Protein AF-A0A2V6BG35-F1 (afdb_monomer_lite)

Sequence (198 aa):
MSTRLNLETALLRSVSRSFYLSIRFLPAQLREPIALAYLLARTTDTVADTAKISRSVQIETLKMLADGIQGKGSRDVVVDLIASFVPLQENESEQQLLESLPDCLAWLERMEQADRTDIRVVLEKITHGQMLDLQRFDNSQEIRALSTADDLDEYTYLVAGCVGEFWTRLCFRHVRNFAGLSCRVSPGEGRPDSRRAW

Foldseek 3Di:
DVLLVCQLAVLLCLLDVVVSVVLVPDDPLLSLLVSLLVLLLVLLVLLLPLPPDALVLSLVLSVQSLCLLLVNHDVVVNLVSLLVCLVSDPRPSSSVSSNCSSVSSVSLVPDDPVSSVLSSVLSVLLSVLSSVCSVQPVDPVDDDDDDDPVSVVSNCCSNPVSVVVSSVSSCLVPPPCSDPDDDDPDDDDDDDPPDDDD

Radius of gyration: 18.4 Å; chains: 1; bounding box: 56×42×39 Å

pLDDT: mean 88.18, std 15.45, range [33.25, 98.69]

Secondary structure (DSSP, 8-state):
-HHHHHIIIIIHHHH-HHHHHHHHTS-HHHHHHHHHHHHHHHHHHHHHT-TTS-HHHHHHHHHHHHHHHTT-S-HHHHHHHHHTTGGG-SSHHHHHHHHTHHHHHHHHHHS-HHHHHHHHHHHHHHHHHHHHHHHH---TTS-PPPSSHHHHHHHHIIIIIHHHHHHHHHHHHHSTT--SS------S----------

Structure (mmCIF, N/CA/C/O backbone):
data_AF-A0A2V6BG35-F1
#
_entry.id   AF-A0A2V6BG35-F1
#
loop_
_atom_site.group_PDB
_atom_site.id
_atom_site.type_symbol
_atom_site.label_atom_id
_atom_site.label_alt_id
_atom_site.label_comp_id
_atom_site.label_asym_id
_atom_site.label_entity_id
_atom_site.label_seq_id
_atom_site.pdbx_PDB_ins_code
_atom_site.Cartn_x
_atom_site.Cartn_y
_atom_site.Cartn_z
_atom_site.occupancy
_atom_site.B_iso_or_equiv
_atom_site.auth_seq_id
_atom_site.auth_comp_id
_atom_site.auth_asym_id
_atom_site.auth_atom_id
_atom_site.pdbx_PDB_model_num
ATOM 1 N N . MET A 1 1 ? -3.521 -15.294 -17.355 1.00 46.12 1 MET A N 1
ATOM 2 C CA . MET A 1 1 ? -3.406 -13.962 -17.997 1.00 46.12 1 MET A CA 1
ATOM 3 C C . MET A 1 1 ? -4.640 -13.084 -17.791 1.00 46.12 1 MET A C 1
ATOM 5 O O . MET A 1 1 ? -4.450 -11.906 -17.533 1.00 46.12 1 MET A O 1
ATOM 9 N N . SER A 1 2 ? -5.868 -13.620 -17.842 1.00 60.53 2 SER A N 1
ATOM 10 C CA . SER A 1 2 ? -7.105 -12.824 -17.688 1.00 60.53 2 SER A CA 1
ATOM 11 C C . SER A 1 2 ? -7.249 -12.127 -16.320 1.00 60.53 2 SER A C 1
ATOM 13 O O . SER A 1 2 ? -7.516 -10.931 -16.283 1.00 60.53 2 SER A O 1
ATOM 15 N N . THR A 1 3 ? -6.956 -12.815 -15.210 1.00 70.94 3 THR A N 1
ATOM 16 C CA . THR A 1 3 ? -7.063 -12.252 -13.847 1.00 70.94 3 THR A CA 1
ATOM 17 C C . THR A 1 3 ? -6.131 -11.059 -13.616 1.00 70.94 3 THR A C 1
ATOM 19 O O . THR A 1 3 ? -6.551 -10.025 -13.120 1.00 70.94 3 THR A O 1
ATOM 22 N N . ARG A 1 4 ? -4.877 -11.152 -14.072 1.00 71.56 4 ARG A N 1
ATOM 23 C CA . ARG A 1 4 ? -3.865 -10.095 -13.913 1.00 71.56 4 ARG A CA 1
ATOM 24 C C . ARG A 1 4 ? -4.238 -8.798 -14.639 1.00 71.56 4 ARG A C 1
ATOM 26 O O . ARG A 1 4 ? -4.144 -7.724 -14.062 1.00 71.56 4 ARG A O 1
ATOM 33 N N . LEU A 1 5 ? -4.677 -8.905 -15.894 1.00 70.75 5 LEU A N 1
ATOM 34 C CA . LEU A 1 5 ? -5.114 -7.740 -16.669 1.00 70.75 5 LEU A CA 1
ATOM 35 C C . LEU A 1 5 ? -6.334 -7.073 -16.026 1.00 70.75 5 LEU A C 1
ATOM 37 O O . LEU A 1 5 ? -6.447 -5.851 -16.063 1.00 70.75 5 LEU A O 1
ATOM 41 N N . ASN A 1 6 ? -7.219 -7.864 -15.412 1.00 78.31 6 ASN A N 1
ATOM 42 C CA . ASN A 1 6 ? -8.358 -7.349 -14.662 1.00 78.31 6 ASN A CA 1
ATOM 43 C C . ASN A 1 6 ? -7.899 -6.527 -13.438 1.00 78.31 6 ASN A C 1
ATOM 45 O O . ASN A 1 6 ? -8.337 -5.387 -13.277 1.00 78.31 6 ASN A O 1
ATOM 49 N N . LEU A 1 7 ? -6.933 -7.039 -12.661 1.00 76.75 7 LEU A N 1
ATOM 50 C CA . LEU A 1 7 ? -6.333 -6.315 -11.529 1.00 76.75 7 LEU A CA 1
ATOM 51 C C . LEU A 1 7 ? -5.679 -4.993 -11.955 1.00 76.75 7 LEU A C 1
ATOM 53 O O . LEU A 1 7 ? -5.982 -3.934 -11.408 1.00 76.75 7 LEU A O 1
ATOM 57 N N . GLU A 1 8 ? -4.815 -5.044 -12.970 1.00 75.25 8 GLU A N 1
ATOM 58 C CA . GLU A 1 8 ? -4.060 -3.886 -13.467 1.00 75.25 8 GLU A CA 1
ATOM 59 C C . GLU A 1 8 ? -4.944 -2.786 -14.065 1.00 75.25 8 GLU A C 1
ATOM 61 O O . GLU A 1 8 ? -4.508 -1.639 -14.177 1.00 75.25 8 GLU A O 1
ATOM 66 N N . THR A 1 9 ? -6.165 -3.113 -14.498 1.00 80.44 9 THR A N 1
ATOM 67 C CA . THR A 1 9 ? -6.999 -2.168 -15.247 1.00 80.44 9 THR A CA 1
ATOM 68 C C . THR A 1 9 ? -8.338 -1.877 -14.600 1.00 80.44 9 THR A C 1
ATOM 70 O O . THR A 1 9 ? -8.595 -0.719 -14.281 1.00 80.44 9 THR A O 1
ATOM 73 N N . ALA A 1 10 ? -9.206 -2.870 -14.420 1.00 82.69 10 ALA A N 1
ATOM 74 C CA . ALA A 1 10 ? -10.553 -2.622 -13.925 1.00 82.69 10 ALA A CA 1
ATOM 75 C C . ALA A 1 10 ? -10.544 -2.359 -12.419 1.00 82.69 10 ALA A C 1
ATOM 77 O O . ALA A 1 10 ? -11.093 -1.343 -11.993 1.00 82.69 10 ALA A O 1
ATOM 78 N N . LEU A 1 11 ? -9.854 -3.207 -11.645 1.00 87.50 11 LEU A N 1
ATOM 79 C CA . LEU A 1 11 ? -9.759 -3.038 -10.196 1.00 87.50 11 LEU A CA 1
ATOM 80 C C . LEU A 1 11 ? -8.994 -1.762 -9.845 1.00 87.50 11 LEU A C 1
ATOM 82 O O . LEU A 1 11 ? -9.501 -0.911 -9.126 1.00 87.50 11 LEU A O 1
ATOM 86 N N . LEU A 1 12 ? -7.806 -1.560 -10.422 1.00 86.06 12 LEU A N 1
ATOM 87 C CA . LEU A 1 12 ? -7.029 -0.342 -10.185 1.00 86.06 12 LEU A CA 1
ATOM 88 C C . LEU A 1 12 ? -7.831 0.937 -10.494 1.00 86.06 12 LEU A C 1
ATOM 90 O O . LEU A 1 12 ? -7.762 1.918 -9.752 1.00 86.06 12 LEU A O 1
ATOM 94 N N . ARG A 1 13 ? -8.619 0.933 -11.577 1.00 89.56 13 ARG A N 1
ATOM 95 C CA . ARG A 1 13 ? -9.483 2.063 -11.939 1.00 89.56 13 ARG A CA 1
ATOM 96 C C . ARG A 1 13 ? -10.622 2.275 -10.943 1.00 89.56 13 ARG A C 1
ATOM 98 O O . ARG A 1 13 ? -10.989 3.433 -10.730 1.00 89.56 13 ARG A O 1
ATOM 105 N N . SER A 1 14 ? -11.198 1.207 -10.390 1.00 88.62 14 SER A N 1
ATOM 106 C CA . SER A 1 14 ? -12.322 1.303 -9.454 1.00 88.62 14 SER A CA 1
ATOM 107 C C . SER A 1 14 ? -11.881 1.878 -8.108 1.00 88.62 14 SER A C 1
ATOM 109 O O . SER A 1 14 ? -12.547 2.772 -7.589 1.00 88.62 14 SER A O 1
ATOM 111 N N . VAL A 1 15 ? -10.704 1.483 -7.614 1.00 88.69 15 VAL A N 1
ATOM 112 C CA . VAL A 1 15 ? -10.164 1.984 -6.339 1.00 88.69 15 VAL A CA 1
ATOM 113 C C . VAL A 1 15 ? -9.402 3.308 -6.464 1.00 88.69 15 VAL A C 1
ATOM 115 O O . VAL A 1 15 ? -9.170 3.971 -5.457 1.00 88.69 15 VAL A O 1
ATOM 118 N N . SER A 1 16 ? -9.014 3.733 -7.678 1.00 89.25 16 SER A N 1
ATOM 119 C CA . SER A 1 16 ? -8.279 4.993 -7.866 1.00 89.25 16 SER A CA 1
ATOM 120 C C . SER A 1 16 ? -8.364 5.597 -9.266 1.00 89.25 16 SER A C 1
ATOM 122 O O . SER A 1 16 ? -7.491 5.420 -10.119 1.00 89.25 16 SER A O 1
ATOM 124 N N . ARG A 1 17 ? -9.403 6.405 -9.507 1.00 84.62 17 ARG A N 1
ATOM 125 C CA . ARG A 1 17 ? -9.648 7.023 -10.825 1.00 84.62 17 ARG A CA 1
ATOM 126 C C . ARG A 1 17 ? -8.488 7.895 -11.315 1.00 84.62 17 ARG A C 1
ATOM 128 O O . ARG A 1 17 ? -8.083 7.766 -12.468 1.00 84.62 17 ARG A O 1
ATOM 135 N N . SER A 1 18 ? -7.961 8.772 -10.459 1.00 87.31 18 SER A N 1
ATOM 136 C CA . SER A 1 18 ? -6.896 9.711 -10.837 1.00 87.31 18 SER A CA 1
ATOM 137 C C . SER A 1 18 ? -5.556 9.003 -11.028 1.00 87.31 18 SER A C 1
ATOM 139 O O . SER A 1 18 ? -4.872 9.235 -12.021 1.00 87.31 18 SER A O 1
ATOM 141 N N . PHE A 1 19 ? -5.196 8.096 -10.116 1.00 88.81 19 PHE A N 1
ATOM 142 C CA . PHE A 1 19 ? -3.911 7.404 -10.176 1.00 88.81 19 PHE A CA 1
ATOM 143 C C . PHE A 1 19 ? -3.844 6.388 -11.320 1.00 88.81 19 PHE A C 1
ATOM 145 O O . PHE A 1 19 ? -2.818 6.278 -11.993 1.00 88.81 19 PHE A O 1
ATOM 152 N N . TYR A 1 20 ? -4.960 5.715 -11.616 1.00 88.25 20 TYR A N 1
ATOM 153 C CA . TYR A 1 20 ? -5.078 4.844 -12.783 1.00 88.25 20 TYR A CA 1
ATOM 154 C C . TYR A 1 20 ? -4.716 5.574 -14.083 1.00 88.25 20 TYR A C 1
ATOM 156 O O . TYR A 1 20 ? -3.964 5.038 -14.899 1.00 88.25 20 TYR A O 1
ATOM 164 N N . LEU A 1 21 ? -5.201 6.807 -14.275 1.00 88.88 21 LEU A N 1
ATOM 165 C CA . LEU A 1 21 ? -4.857 7.600 -15.458 1.00 88.88 21 LEU A CA 1
ATOM 166 C C . LEU A 1 21 ? -3.349 7.857 -15.534 1.00 88.88 21 LEU A C 1
ATOM 168 O O . LEU A 1 21 ? -2.766 7.653 -16.596 1.00 88.88 21 LEU A O 1
ATOM 172 N N . SER A 1 22 ? -2.707 8.210 -14.418 1.00 89.94 22 SER A N 1
ATOM 173 C CA . SER A 1 22 ? -1.253 8.403 -14.360 1.00 89.94 22 SER A CA 1
ATOM 174 C C . SER A 1 22 ? -0.486 7.137 -14.753 1.00 89.94 22 SER A C 1
ATOM 176 O O . SER A 1 22 ? 0.406 7.205 -15.598 1.00 89.94 22 SER A O 1
ATOM 178 N N . ILE A 1 23 ? -0.872 5.968 -14.225 1.00 88.44 23 ILE A N 1
ATOM 179 C CA . ILE A 1 23 ? -0.227 4.684 -14.555 1.00 88.44 23 ILE A CA 1
ATOM 180 C C . ILE A 1 23 ? -0.330 4.370 -16.053 1.00 88.44 23 ILE A C 1
ATOM 182 O O . ILE A 1 23 ? 0.623 3.870 -16.653 1.00 88.44 23 ILE A O 1
ATOM 186 N N . ARG A 1 24 ? -1.455 4.698 -16.699 1.00 88.69 24 ARG A N 1
ATOM 187 C CA . ARG A 1 24 ? -1.661 4.438 -18.135 1.00 88.69 24 ARG A CA 1
ATOM 188 C C . ARG A 1 24 ? -0.679 5.188 -19.040 1.00 88.69 24 ARG A C 1
ATOM 190 O O . ARG A 1 24 ? -0.406 4.695 -20.135 1.00 88.69 24 ARG A O 1
ATOM 197 N N . PHE A 1 25 ? -0.135 6.319 -18.592 1.00 89.12 25 PHE A N 1
ATOM 198 C CA . PHE A 1 25 ? 0.871 7.090 -19.331 1.00 89.12 25 PHE A CA 1
ATOM 199 C C . PHE A 1 25 ? 2.312 6.635 -19.075 1.00 89.12 25 PHE A C 1
ATOM 201 O O . PHE A 1 25 ? 3.219 7.069 -19.784 1.00 89.12 25 PHE A O 1
ATOM 208 N N . LEU A 1 26 ? 2.545 5.741 -18.110 1.00 90.31 26 LEU A N 1
ATOM 209 C CA . LEU A 1 26 ? 3.890 5.254 -17.819 1.00 90.31 26 LEU A CA 1
ATOM 210 C C . LEU A 1 26 ? 4.425 4.335 -18.932 1.00 90.31 26 LEU A C 1
ATOM 212 O O . LEU A 1 26 ? 3.640 3.643 -19.603 1.00 90.31 26 LEU A O 1
ATOM 216 N N . PRO A 1 27 ? 5.761 4.264 -19.103 1.00 91.94 27 PRO A N 1
ATOM 217 C CA . PRO A 1 27 ? 6.423 3.183 -19.826 1.00 91.94 27 PRO A CA 1
ATOM 218 C C . PRO A 1 27 ? 5.908 1.815 -19.376 1.00 91.94 27 PRO A C 1
ATOM 220 O O . PRO A 1 27 ? 5.660 1.601 -18.190 1.00 91.94 27 PRO A O 1
ATOM 223 N N . ALA A 1 28 ? 5.755 0.881 -20.317 1.00 90.44 28 ALA A N 1
ATOM 224 C CA . ALA A 1 28 ? 5.136 -0.419 -20.050 1.00 90.44 28 ALA A CA 1
ATOM 225 C C . ALA A 1 28 ? 5.815 -1.179 -18.897 1.00 90.44 28 ALA A C 1
ATOM 227 O O . ALA A 1 28 ? 5.121 -1.775 -18.081 1.00 90.44 28 ALA A O 1
ATOM 228 N N . GLN A 1 29 ? 7.143 -1.077 -18.791 1.00 91.31 29 GLN A N 1
ATOM 229 C CA . GLN A 1 29 ? 7.944 -1.748 -17.761 1.00 91.31 29 GLN A CA 1
ATOM 230 C C . GLN A 1 29 ? 7.645 -1.248 -16.338 1.00 91.31 29 GLN A C 1
ATOM 232 O O . GLN A 1 29 ? 7.849 -1.976 -15.378 1.00 91.31 29 GLN A O 1
ATOM 237 N N . LEU A 1 30 ? 7.136 -0.020 -16.187 1.00 94.38 30 LEU A N 1
ATOM 238 C CA . LEU A 1 30 ? 6.830 0.565 -14.879 1.00 94.38 30 LEU A CA 1
ATOM 239 C C . LEU A 1 30 ? 5.403 0.279 -14.406 1.00 94.38 30 LEU A C 1
ATOM 241 O O . LEU A 1 30 ? 5.118 0.392 -13.216 1.00 94.38 30 LEU A O 1
ATOM 245 N N . ARG A 1 31 ? 4.489 -0.061 -15.321 1.00 93.81 31 ARG A N 1
ATOM 246 C CA . ARG A 1 31 ? 3.059 -0.167 -14.997 1.00 93.81 31 ARG A CA 1
ATOM 247 C C . ARG A 1 31 ? 2.790 -1.278 -14.000 1.00 93.81 31 ARG A C 1
ATOM 249 O O . ARG A 1 31 ? 2.083 -1.052 -13.029 1.00 93.81 31 ARG A O 1
ATOM 256 N N . GLU A 1 32 ? 3.368 -2.448 -14.244 1.00 93.56 32 GLU A N 1
ATOM 257 C CA . GLU A 1 32 ? 3.146 -3.642 -13.433 1.00 93.56 32 GLU A CA 1
ATOM 258 C C . GLU A 1 32 ? 3.610 -3.464 -11.972 1.00 93.56 32 GLU A C 1
ATOM 260 O O . GLU A 1 32 ? 2.770 -3.603 -11.080 1.00 93.56 32 GLU A O 1
ATOM 265 N N . PRO A 1 33 ? 4.881 -3.103 -11.680 1.00 96.00 33 PRO A N 1
ATOM 266 C CA . PRO A 1 33 ? 5.336 -2.945 -10.297 1.00 96.00 33 PRO A CA 1
ATOM 267 C C . PRO A 1 33 ? 4.600 -1.834 -9.544 1.00 96.00 33 PRO A C 1
ATOM 269 O O . PRO A 1 33 ? 4.281 -1.997 -8.367 1.00 96.00 33 PRO A O 1
ATOM 272 N N . ILE A 1 34 ? 4.293 -0.717 -10.211 1.00 96.56 34 ILE A N 1
ATOM 273 C CA . ILE A 1 34 ? 3.604 0.415 -9.579 1.00 96.56 34 ILE A CA 1
ATOM 274 C C . ILE A 1 34 ? 2.135 0.082 -9.311 1.00 96.56 34 ILE A C 1
ATOM 276 O O . ILE A 1 34 ? 1.630 0.399 -8.235 1.00 96.56 34 ILE A O 1
ATOM 280 N N . ALA A 1 35 ? 1.452 -0.579 -10.250 1.00 95.94 35 ALA A N 1
ATOM 281 C CA . ALA A 1 35 ? 0.072 -1.011 -10.057 1.00 95.94 35 ALA A CA 1
ATOM 282 C C . ALA A 1 35 ? -0.043 -2.002 -8.893 1.00 95.94 35 ALA A C 1
ATOM 284 O O . ALA A 1 35 ? -0.914 -1.831 -8.043 1.00 95.94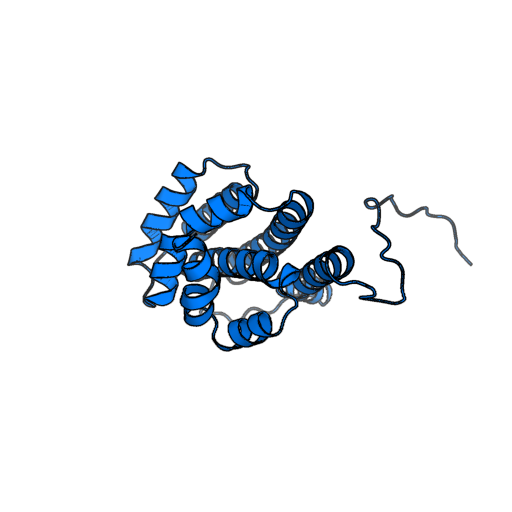 35 ALA A O 1
ATOM 285 N N . LEU A 1 36 ? 0.849 -2.995 -8.811 1.00 97.19 36 LEU A N 1
ATOM 286 C CA . LEU A 1 36 ? 0.813 -3.963 -7.717 1.00 97.19 36 LEU A CA 1
ATOM 287 C C . LEU A 1 36 ? 1.120 -3.318 -6.360 1.00 97.19 36 LEU A C 1
ATOM 289 O O . LEU A 1 36 ? 0.385 -3.554 -5.402 1.00 97.19 36 LEU A O 1
ATOM 293 N N . ALA A 1 37 ? 2.170 -2.492 -6.276 1.00 97.75 37 ALA A N 1
ATOM 294 C CA . ALA A 1 37 ? 2.497 -1.770 -5.045 1.00 97.75 37 ALA A CA 1
ATOM 295 C C . ALA A 1 37 ? 1.308 -0.932 -4.561 1.00 97.75 37 ALA A C 1
ATOM 297 O O . ALA A 1 37 ? 0.990 -0.937 -3.375 1.00 97.75 37 ALA A O 1
ATOM 298 N N . TYR A 1 38 ? 0.619 -0.266 -5.489 1.00 97.25 38 TYR A N 1
ATOM 299 C CA . TYR A 1 38 ? -0.561 0.524 -5.175 1.00 97.25 38 TYR A CA 1
ATOM 300 C C . TYR A 1 38 ? -1.727 -0.320 -4.663 1.00 97.25 38 TYR A C 1
ATOM 302 O O . TYR A 1 38 ? -2.320 0.032 -3.649 1.00 97.25 38 TYR A O 1
ATOM 310 N N . LEU A 1 39 ? -2.059 -1.429 -5.332 1.00 97.75 39 LEU A N 1
ATOM 311 C CA . LEU A 1 39 ? -3.152 -2.304 -4.897 1.00 97.75 39 LEU A CA 1
ATOM 312 C C . LEU A 1 39 ? -2.887 -2.867 -3.498 1.00 97.75 39 LEU A C 1
ATOM 314 O O . LEU A 1 39 ? -3.786 -2.863 -2.661 1.00 97.75 39 LEU A O 1
ATOM 318 N N . LEU A 1 40 ? -1.654 -3.296 -3.217 1.00 98.25 40 LEU A N 1
ATOM 319 C CA . LEU A 1 40 ? -1.276 -3.780 -1.891 1.00 98.25 40 LEU A CA 1
ATOM 320 C C . LEU A 1 40 ? -1.336 -2.660 -0.844 1.00 98.25 40 LEU A C 1
ATOM 322 O O . LEU A 1 40 ? -1.946 -2.867 0.198 1.00 98.25 40 LEU A O 1
ATOM 326 N N . ALA A 1 41 ? -0.802 -1.470 -1.134 1.00 97.94 41 ALA A N 1
ATOM 327 C CA . ALA A 1 41 ? -0.881 -0.325 -0.222 1.00 97.94 41 ALA A CA 1
ATOM 328 C C . ALA A 1 41 ? -2.335 0.088 0.056 1.00 97.94 41 ALA A C 1
ATOM 330 O O . ALA A 1 41 ? -2.702 0.360 1.193 1.00 97.94 41 ALA A O 1
ATOM 331 N N . ARG A 1 42 ? -3.197 0.081 -0.969 1.00 97.56 42 ARG A N 1
ATOM 332 C CA . ARG A 1 42 ? -4.623 0.374 -0.801 1.00 97.56 42 ARG A CA 1
ATOM 333 C C . ARG A 1 42 ? -5.345 -0.726 -0.022 1.00 97.56 42 ARG A C 1
ATOM 335 O O . ARG A 1 42 ? -6.254 -0.420 0.731 1.00 97.56 42 ARG A O 1
ATOM 342 N N . THR A 1 43 ? -4.925 -1.985 -0.155 1.00 97.88 43 THR A N 1
ATOM 343 C CA . THR A 1 43 ? -5.472 -3.092 0.648 1.00 97.88 43 THR A CA 1
ATOM 344 C C . THR A 1 43 ? -5.155 -2.876 2.129 1.00 97.88 43 THR A C 1
ATOM 346 O O . THR A 1 43 ? -6.044 -3.009 2.967 1.00 97.88 43 THR A O 1
ATOM 349 N N . THR A 1 44 ? -3.908 -2.519 2.468 1.00 97.94 44 THR A N 1
ATOM 350 C CA . THR A 1 44 ? -3.527 -2.261 3.867 1.00 97.94 44 THR A CA 1
ATOM 351 C C . THR A 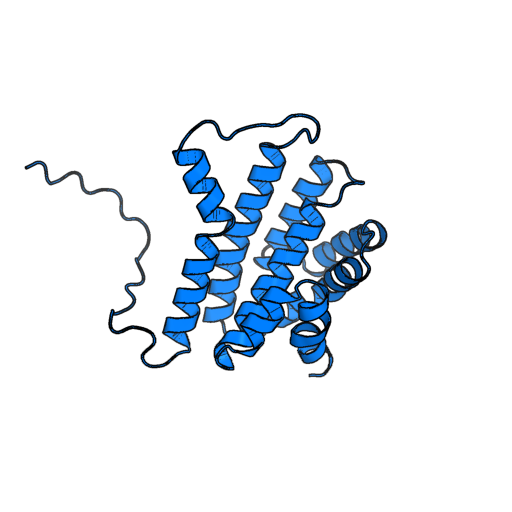1 44 ? -4.237 -1.034 4.439 1.00 97.94 44 THR A C 1
ATOM 353 O O . THR A 1 44 ? -4.652 -1.058 5.595 1.00 97.94 44 THR A O 1
ATOM 356 N N . ASP A 1 45 ? -4.455 -0.012 3.611 1.00 96.00 45 ASP A N 1
ATOM 357 C CA . ASP A 1 45 ? -5.231 1.193 3.930 1.00 96.00 45 ASP A CA 1
ATOM 358 C C . ASP A 1 45 ? -6.702 0.873 4.238 1.00 96.00 45 ASP A C 1
ATOM 360 O O . ASP A 1 45 ? -7.207 1.218 5.300 1.00 96.00 45 ASP A O 1
ATOM 364 N N . THR A 1 46 ? -7.368 0.093 3.379 1.00 95.69 46 THR A N 1
ATOM 365 C CA . THR A 1 46 ? -8.751 -0.361 3.606 1.00 95.69 46 THR A CA 1
ATOM 366 C C . THR A 1 46 ? -8.900 -1.125 4.930 1.00 95.69 46 THR A C 1
ATOM 368 O O . THR A 1 46 ? -9.879 -0.937 5.654 1.00 95.69 46 THR A O 1
ATOM 371 N N . VAL A 1 47 ? -7.921 -1.960 5.297 1.00 95.19 47 VAL A N 1
ATOM 372 C CA . VAL A 1 47 ? -7.912 -2.657 6.598 1.00 95.19 47 VAL A CA 1
ATOM 373 C C . VAL A 1 47 ? -7.748 -1.673 7.761 1.00 95.19 47 VAL A C 1
ATOM 375 O O . VAL A 1 47 ? -8.474 -1.773 8.753 1.00 95.19 47 VAL A O 1
ATOM 378 N N . ALA A 1 48 ? -6.817 -0.722 7.644 1.00 93.44 48 ALA A N 1
ATOM 379 C CA . ALA A 1 48 ? -6.547 0.300 8.655 1.00 93.44 48 ALA A CA 1
ATOM 380 C C . ALA A 1 48 ? -7.760 1.218 8.919 1.00 93.44 48 ALA A C 1
ATOM 382 O O . ALA A 1 48 ? -8.013 1.584 10.071 1.00 93.44 48 ALA A O 1
ATOM 383 N N . ASP A 1 49 ? -8.542 1.508 7.876 1.00 91.25 49 ASP A N 1
ATOM 384 C CA . ASP A 1 49 ? -9.684 2.430 7.900 1.00 91.25 49 ASP A CA 1
ATOM 385 C C . ASP A 1 49 ? -11.038 1.760 8.201 1.00 91.25 49 ASP A C 1
ATOM 387 O O . ASP A 1 49 ? -12.081 2.420 8.229 1.00 91.25 49 ASP A O 1
ATOM 391 N N . THR A 1 50 ? -11.070 0.449 8.463 1.00 91.00 50 THR A N 1
ATOM 392 C CA . TH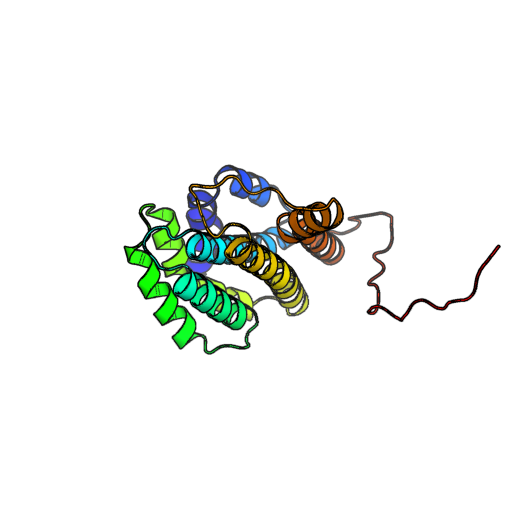R A 1 50 ? -12.336 -0.274 8.662 1.00 91.00 50 THR A CA 1
ATOM 393 C C . THR A 1 50 ? -13.050 0.160 9.955 1.00 91.00 50 THR A C 1
ATOM 395 O O . THR A 1 50 ? -12.749 -0.330 11.042 1.00 91.00 50 THR A O 1
ATOM 398 N N . ALA A 1 51 ? -14.053 1.037 9.854 1.00 78.88 51 ALA A N 1
ATOM 399 C CA . ALA A 1 51 ? -14.681 1.720 10.995 1.00 78.88 51 ALA A CA 1
ATOM 400 C C . ALA A 1 51 ? -15.417 0.821 12.018 1.00 78.88 51 ALA A C 1
ATOM 402 O O . ALA A 1 51 ? -15.610 1.225 13.163 1.00 78.88 51 ALA A O 1
ATOM 403 N N . LYS A 1 52 ? -15.859 -0.384 11.632 1.00 79.69 52 LYS A N 1
ATOM 404 C CA . LYS A 1 52 ? -16.739 -1.254 12.450 1.00 79.69 52 LYS A CA 1
ATOM 405 C C . LYS A 1 52 ? -15.985 -2.273 13.324 1.00 79.69 52 LYS A C 1
ATOM 407 O O . LYS A 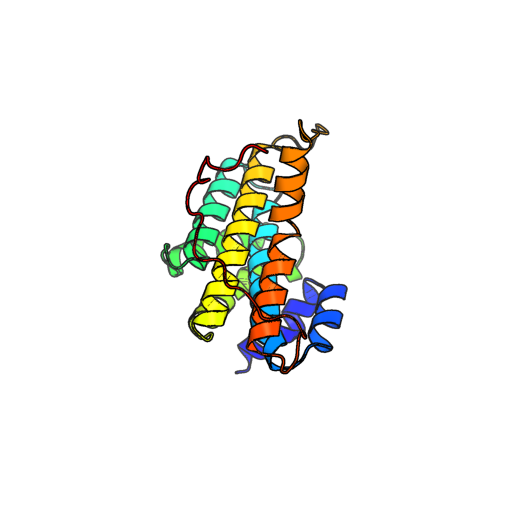1 52 ? -16.578 -3.259 13.753 1.00 79.69 52 LYS A O 1
ATOM 412 N N . ILE A 1 53 ? -14.690 -2.065 13.580 1.00 87.25 53 ILE A N 1
ATOM 413 C CA . ILE A 1 53 ? -13.824 -3.012 14.302 1.00 87.25 53 ILE A CA 1
ATOM 414 C C . ILE A 1 53 ? -13.018 -2.299 15.394 1.00 87.25 53 ILE A C 1
ATOM 416 O O . ILE A 1 53 ? -12.703 -1.117 15.282 1.00 87.25 53 ILE A O 1
ATOM 420 N N . SER A 1 54 ? -12.658 -3.026 16.458 1.00 90.06 54 SER A N 1
ATOM 421 C CA . SER A 1 54 ? -11.747 -2.505 17.475 1.00 90.06 54 SER A CA 1
ATOM 422 C C . SER A 1 54 ? -10.347 -2.234 16.914 1.00 90.06 54 SER A C 1
ATOM 424 O O . SER A 1 54 ? -9.805 -2.981 16.097 1.00 90.06 54 SER A O 1
ATOM 426 N N . ARG A 1 55 ? -9.699 -1.193 17.439 1.00 88.75 55 ARG A N 1
ATOM 427 C CA . ARG A 1 55 ? -8.349 -0.802 17.015 1.00 88.75 55 ARG A CA 1
ATOM 428 C C . ARG A 1 55 ? -7.312 -1.911 17.184 1.00 88.75 55 ARG A C 1
ATOM 430 O O . ARG A 1 55 ? -6.433 -2.062 16.344 1.00 88.75 55 ARG A O 1
ATOM 437 N N . SER A 1 56 ? -7.430 -2.711 18.243 1.00 91.19 56 SER A N 1
ATOM 438 C CA . SER A 1 56 ? -6.540 -3.851 18.485 1.00 91.19 56 SER A CA 1
ATOM 439 C C . SER A 1 56 ? -6.585 -4.869 17.346 1.00 91.19 56 SER A C 1
ATOM 441 O O . SER A 1 56 ? -5.535 -5.307 16.885 1.00 91.19 56 SER A O 1
ATOM 443 N N . VAL A 1 57 ? -7.783 -5.186 16.848 1.00 93.06 57 VAL A N 1
ATOM 444 C CA . VAL A 1 57 ? -7.969 -6.132 15.743 1.00 93.06 57 VAL A CA 1
ATOM 445 C C . VAL A 1 57 ? -7.474 -5.530 14.428 1.00 93.06 57 VAL A C 1
ATOM 447 O O . VAL A 1 57 ? -6.854 -6.244 13.644 1.00 93.06 57 VAL A O 1
ATOM 450 N N . GLN A 1 58 ? -7.662 -4.225 14.197 1.00 93.31 58 GLN A N 1
ATOM 451 C CA . GLN A 1 58 ? -7.077 -3.540 13.034 1.00 93.31 58 GLN A CA 1
ATOM 452 C C . GLN A 1 58 ? -5.544 -3.606 13.051 1.00 93.31 58 GLN A C 1
ATOM 454 O O . GLN A 1 58 ? -4.945 -3.978 12.048 1.00 93.31 58 GLN A O 1
ATOM 459 N N . ILE A 1 59 ? -4.906 -3.300 14.189 1.00 94.12 59 ILE A N 1
ATOM 460 C CA . ILE A 1 59 ? -3.442 -3.355 14.343 1.00 94.12 59 ILE A CA 1
ATOM 461 C C . ILE A 1 59 ? -2.926 -4.776 14.105 1.00 94.12 59 ILE A C 1
ATOM 463 O O . ILE A 1 59 ? -1.959 -4.968 13.369 1.00 94.12 59 ILE A O 1
ATOM 467 N N . GLU A 1 60 ? -3.558 -5.775 14.723 1.00 95.19 60 GLU A N 1
ATOM 468 C CA . GLU A 1 60 ? -3.151 -7.173 14.587 1.00 95.19 60 GLU A CA 1
ATOM 469 C C . GLU A 1 60 ? -3.315 -7.669 13.144 1.00 95.19 60 GLU A C 1
ATOM 471 O O . GLU A 1 60 ? -2.402 -8.281 12.587 1.00 95.19 60 GLU A O 1
ATOM 476 N N . THR A 1 61 ? -4.438 -7.333 12.507 1.00 95.94 61 THR A N 1
ATOM 477 C CA . THR A 1 61 ? -4.715 -7.694 11.112 1.00 95.94 61 THR A CA 1
ATOM 478 C C . THR A 1 61 ? -3.751 -7.007 10.156 1.00 95.94 61 THR A C 1
ATOM 480 O O . THR A 1 61 ? -3.181 -7.668 9.291 1.00 95.94 61 THR A O 1
ATOM 483 N N . LEU A 1 62 ? -3.513 -5.703 10.327 1.00 96.94 62 LEU A N 1
ATOM 484 C CA . LEU A 1 62 ? -2.560 -4.946 9.519 1.00 96.94 62 LEU A CA 1
ATOM 485 C C . LEU A 1 62 ? -1.152 -5.535 9.641 1.00 96.94 62 LEU A C 1
ATOM 487 O O . LEU A 1 62 ? -0.468 -5.698 8.633 1.00 96.94 62 LEU A O 1
ATOM 491 N N . LYS A 1 63 ? -0.740 -5.919 10.854 1.00 96.75 63 LYS A N 1
ATOM 492 C CA . LYS A 1 63 ? 0.545 -6.583 11.085 1.00 96.75 63 LYS A CA 1
ATOM 493 C C . LYS A 1 63 ? 0.626 -7.926 10.358 1.00 96.75 63 LYS A C 1
ATOM 495 O O . LYS A 1 63 ? 1.605 -8.171 9.659 1.00 96.75 63 LYS A O 1
ATOM 500 N N . MET A 1 64 ? -0.397 -8.774 10.473 1.00 96.81 64 MET A N 1
ATOM 501 C CA . MET A 1 64 ? -0.435 -10.061 9.768 1.00 96.81 64 MET A CA 1
ATOM 502 C C . MET A 1 64 ? -0.416 -9.885 8.245 1.00 96.81 64 MET A C 1
ATOM 504 O O . MET A 1 64 ? 0.297 -10.608 7.549 1.00 96.81 64 MET A O 1
ATOM 508 N N . LEU A 1 65 ? -1.152 -8.903 7.722 1.00 97.94 65 LEU A N 1
ATOM 509 C CA . LEU A 1 65 ? -1.151 -8.571 6.300 1.00 97.94 65 LEU A CA 1
ATOM 510 C C . LEU A 1 65 ? 0.225 -8.075 5.838 1.00 97.94 65 LEU A C 1
ATOM 512 O O . LEU A 1 65 ? 0.731 -8.547 4.818 1.00 97.94 65 LEU A O 1
ATOM 516 N N . ALA A 1 66 ? 0.860 -7.184 6.603 1.00 97.75 66 ALA A N 1
ATOM 517 C CA . ALA A 1 66 ? 2.216 -6.722 6.334 1.00 97.75 66 ALA A CA 1
ATOM 518 C C . ALA A 1 66 ? 3.205 -7.900 6.321 1.00 97.75 66 ALA A C 1
ATOM 520 O O . ALA A 1 66 ? 3.958 -8.055 5.360 1.00 97.75 66 ALA A O 1
ATOM 521 N N . ASP A 1 67 ? 3.147 -8.794 7.309 1.00 97.44 67 ASP A N 1
ATOM 522 C CA . ASP A 1 67 ? 3.986 -9.997 7.356 1.00 97.44 67 ASP A CA 1
ATOM 523 C C . ASP A 1 67 ? 3.731 -10.932 6.160 1.00 97.44 67 ASP A C 1
ATOM 525 O O . ASP A 1 67 ? 4.678 -11.487 5.595 1.00 97.44 67 ASP A O 1
ATOM 529 N N . GLY A 1 68 ? 2.478 -11.070 5.718 1.00 97.31 68 GLY A N 1
ATOM 530 C CA . GLY A 1 68 ? 2.113 -11.799 4.500 1.00 97.31 68 GLY A CA 1
ATOM 531 C C . GLY A 1 68 ? 2.752 -11.208 3.240 1.00 97.31 68 GLY A C 1
ATOM 532 O O . GLY A 1 68 ? 3.367 -11.934 2.460 1.00 97.31 68 GLY A O 1
ATOM 533 N N . ILE A 1 69 ? 2.688 -9.884 3.074 1.00 98.00 69 ILE A N 1
ATOM 534 C CA . ILE A 1 69 ? 3.324 -9.151 1.962 1.00 98.00 69 ILE A CA 1
ATOM 535 C C . ILE A 1 69 ? 4.849 -9.328 1.981 1.00 98.00 69 ILE A C 1
ATOM 537 O O . ILE A 1 69 ? 5.478 -9.507 0.932 1.00 98.00 69 ILE A O 1
ATOM 541 N N . GLN A 1 70 ? 5.456 -9.319 3.171 1.00 98.06 70 GLN A N 1
ATOM 542 C CA . GLN A 1 70 ? 6.895 -9.526 3.343 1.00 98.06 70 GLN A CA 1
ATOM 543 C C . GLN A 1 70 ? 7.335 -10.985 3.126 1.00 98.06 70 GLN A C 1
ATOM 545 O O . GLN A 1 70 ? 8.536 -11.259 3.083 1.00 98.06 70 GLN A O 1
ATOM 550 N N . GLY A 1 71 ? 6.396 -11.924 2.969 1.00 95.44 71 GLY A N 1
ATOM 551 C CA . GLY A 1 71 ? 6.681 -13.358 2.877 1.00 95.44 71 GLY A CA 1
ATOM 552 C C . GLY A 1 71 ? 7.119 -13.980 4.209 1.00 95.44 71 GLY A C 1
ATOM 553 O O . GLY A 1 71 ? 7.777 -15.017 4.209 1.00 95.44 71 GLY A O 1
ATOM 554 N N . LYS A 1 72 ? 6.797 -13.328 5.334 1.00 94.75 72 LYS A N 1
ATOM 555 C CA . LYS A 1 72 ? 7.082 -13.777 6.707 1.00 94.75 72 LYS A CA 1
ATOM 556 C C . LYS A 1 72 ? 5.904 -14.548 7.323 1.00 94.75 72 LYS A C 1
ATOM 558 O O . LYS A 1 72 ? 6.108 -15.309 8.263 1.00 94.75 72 LYS A O 1
ATOM 563 N N . GLY A 1 73 ? 4.690 -14.352 6.804 1.00 89.12 73 GLY A N 1
ATOM 564 C CA . GLY A 1 73 ? 3.459 -15.002 7.266 1.00 89.12 73 GLY A CA 1
ATOM 565 C C . GLY A 1 73 ? 2.961 -16.125 6.350 1.00 89.12 73 GLY A C 1
ATOM 566 O O . GLY A 1 73 ? 3.331 -16.209 5.178 1.00 89.12 73 GLY A O 1
ATOM 567 N N . SER A 1 74 ? 2.078 -16.979 6.880 1.00 92.00 74 SER A N 1
ATOM 568 C CA . SER A 1 74 ? 1.351 -17.960 6.064 1.00 92.00 74 SER A CA 1
ATOM 569 C C . SER A 1 74 ? 0.335 -17.249 5.174 1.00 92.00 74 SER A C 1
ATOM 571 O O . SER A 1 74 ? -0.538 -16.533 5.665 1.00 92.00 74 SER A O 1
ATOM 573 N N . ARG A 1 75 ? 0.434 -17.468 3.862 1.00 90.44 75 ARG A N 1
ATOM 574 C CA . ARG A 1 75 ? -0.436 -16.818 2.880 1.00 90.44 75 ARG A CA 1
ATOM 575 C C . ARG A 1 75 ? -1.906 -17.178 3.068 1.00 90.44 75 ARG A C 1
ATOM 577 O O . ARG A 1 75 ? -2.736 -16.281 3.009 1.00 90.44 75 ARG A O 1
ATOM 584 N N . ASP A 1 76 ? -2.205 -18.447 3.319 1.00 92.12 76 ASP A N 1
ATOM 585 C CA . ASP A 1 76 ? -3.587 -18.915 3.472 1.00 92.12 76 ASP A CA 1
ATOM 586 C C . ASP A 1 76 ? -4.233 -18.287 4.711 1.00 92.12 76 ASP A C 1
ATOM 588 O O . ASP A 1 76 ? -5.333 -17.756 4.636 1.00 92.12 76 ASP A O 1
ATOM 592 N N . VAL A 1 77 ? -3.484 -18.205 5.817 1.00 94.00 77 VAL A N 1
ATOM 593 C CA . VAL A 1 77 ? -3.950 -17.567 7.060 1.00 94.00 77 VAL A CA 1
ATOM 594 C C . VAL A 1 77 ? -4.255 -16.084 6.850 1.00 94.00 77 VAL A C 1
ATOM 596 O O . VAL A 1 77 ? -5.278 -15.592 7.319 1.00 94.00 77 VAL A O 1
ATOM 599 N N . VAL A 1 78 ? -3.382 -15.362 6.140 1.00 94.56 78 VAL A N 1
ATOM 600 C CA . VAL A 1 78 ? -3.592 -13.934 5.853 1.00 94.56 78 VAL A CA 1
ATOM 601 C C . VAL A 1 78 ? -4.791 -13.732 4.928 1.00 94.56 78 VAL A C 1
ATOM 603 O O . VAL A 1 78 ? -5.585 -12.825 5.153 1.00 94.56 78 VAL A O 1
ATOM 606 N N . VAL A 1 79 ? -4.949 -14.574 3.906 1.00 94.94 79 VAL A N 1
ATOM 607 C CA . VAL A 1 79 ? -6.097 -14.518 2.991 1.00 94.94 79 VAL A CA 1
ATOM 608 C C . VAL A 1 79 ? -7.407 -14.773 3.733 1.00 94.94 79 VAL A C 1
ATOM 610 O O . VAL A 1 79 ? -8.336 -13.979 3.592 1.00 94.94 79 VAL A O 1
ATOM 613 N N . ASP A 1 80 ? -7.470 -15.822 4.552 1.00 95.31 80 ASP A N 1
ATOM 614 C CA . ASP A 1 80 ? -8.666 -16.170 5.325 1.00 95.31 80 ASP A CA 1
ATOM 615 C C . ASP A 1 80 ? -9.045 -15.053 6.304 1.00 95.31 80 ASP A C 1
ATOM 617 O O . ASP A 1 80 ? -10.216 -14.690 6.437 1.00 95.31 80 ASP A O 1
ATOM 621 N N . LEU A 1 81 ? -8.045 -14.452 6.953 1.00 94.38 81 LEU A N 1
ATOM 622 C CA . LEU A 1 81 ? -8.255 -13.310 7.831 1.00 94.38 81 LEU A CA 1
ATOM 623 C C . LEU A 1 81 ? -8.838 -12.113 7.072 1.00 94.38 81 LEU A C 1
ATOM 625 O O . LEU A 1 81 ? -9.829 -11.532 7.512 1.00 94.38 81 LEU A O 1
ATOM 629 N N . ILE A 1 82 ? -8.258 -11.745 5.929 1.00 95.94 82 ILE A N 1
ATOM 630 C CA . ILE A 1 82 ? -8.718 -10.593 5.141 1.00 95.94 82 ILE A CA 1
ATOM 631 C C . ILE A 1 82 ? -10.096 -10.839 4.523 1.00 95.94 82 ILE A C 1
ATOM 633 O O . ILE A 1 82 ? -10.892 -9.905 4.430 1.00 95.94 82 ILE A O 1
ATOM 637 N N . ALA A 1 83 ? -10.447 -12.087 4.208 1.00 95.38 83 ALA A N 1
ATOM 638 C CA . ALA A 1 83 ? -11.797 -12.434 3.775 1.00 95.38 83 ALA A CA 1
ATOM 639 C C . ALA A 1 83 ? -12.865 -12.041 4.818 1.00 95.38 83 ALA A C 1
ATOM 641 O O . ALA A 1 83 ? -13.962 -11.621 4.448 1.00 95.38 83 ALA A O 1
ATOM 642 N N . SER A 1 84 ? -12.541 -12.082 6.118 1.00 94.81 84 SER A N 1
ATOM 643 C CA . SER A 1 84 ? -13.457 -11.632 7.180 1.00 94.81 84 SER A CA 1
ATOM 644 C C . SER A 1 84 ? -13.698 -10.113 7.200 1.00 94.81 84 SER A C 1
ATOM 646 O O . SER A 1 84 ? -14.700 -9.663 7.757 1.00 94.81 84 SER A O 1
ATOM 648 N N . PHE A 1 85 ? -12.834 -9.322 6.550 1.00 95.38 85 PHE A N 1
ATOM 649 C CA . PHE A 1 85 ? -12.964 -7.864 6.435 1.00 95.38 85 PHE A CA 1
ATOM 650 C C . PHE A 1 85 ? -13.803 -7.420 5.232 1.00 95.38 85 PHE A C 1
ATOM 652 O O . PHE A 1 85 ? -14.284 -6.287 5.224 1.00 95.38 85 PHE A O 1
ATOM 659 N N . VAL A 1 86 ? -14.022 -8.293 4.243 1.00 95.75 86 VAL A N 1
ATOM 660 C CA . VAL A 1 86 ? -14.843 -8.012 3.051 1.00 95.75 86 VAL A CA 1
ATOM 661 C C . VAL A 1 86 ? -16.255 -7.521 3.409 1.00 95.75 86 VAL A C 1
ATOM 663 O O . VAL A 1 86 ? -16.606 -6.418 2.991 1.00 95.75 86 VAL A O 1
ATOM 666 N N . PRO A 1 87 ? -17.066 -8.230 4.226 1.00 95.50 87 PRO A N 1
ATOM 667 C CA . PRO A 1 87 ? -18.435 -7.794 4.536 1.00 95.50 87 PRO A CA 1
ATOM 668 C C . PRO A 1 87 ? -18.501 -6.522 5.395 1.00 95.50 87 PRO A C 1
ATOM 670 O O . PRO A 1 87 ? -19.587 -6.000 5.643 1.00 95.50 87 PRO A O 1
ATOM 673 N N . LEU A 1 88 ? -17.358 -6.036 5.885 1.00 94.94 88 LEU A N 1
ATOM 674 C CA . LEU A 1 88 ? -17.269 -4.839 6.718 1.00 94.94 88 LEU A CA 1
ATOM 675 C C . LEU A 1 88 ? -17.090 -3.566 5.884 1.00 94.94 88 LEU A C 1
ATOM 677 O O . LEU A 1 88 ? -17.312 -2.474 6.410 1.00 94.94 88 LEU A O 1
ATOM 681 N N . GLN A 1 89 ? -16.745 -3.703 4.600 1.00 94.94 89 GLN A N 1
ATOM 682 C CA . GLN A 1 89 ? -16.590 -2.578 3.682 1.00 94.94 89 GLN A CA 1
ATOM 683 C C . GLN A 1 89 ? -17.938 -2.173 3.088 1.00 94.94 89 GLN A C 1
ATOM 685 O O . GLN A 1 89 ? -18.713 -3.017 2.641 1.00 94.94 89 GLN A O 1
ATOM 690 N N . GLU A 1 90 ? -18.210 -0.872 3.037 1.00 92.56 90 GLU A N 1
ATOM 691 C CA . GLU A 1 90 ? -19.433 -0.337 2.417 1.00 92.56 90 GLU A CA 1
ATOM 692 C C . GLU A 1 90 ? -19.266 -0.114 0.908 1.00 92.56 90 GLU A C 1
ATOM 694 O O . GLU A 1 90 ? -20.243 -0.110 0.161 1.00 92.56 90 GLU A O 1
ATOM 699 N N . ASN A 1 91 ? -18.025 0.054 0.449 1.00 93.19 91 ASN A N 1
ATOM 700 C CA . ASN A 1 91 ? -17.696 0.283 -0.949 1.00 93.19 91 ASN A CA 1
ATOM 701 C C . ASN A 1 91 ? -17.420 -1.043 -1.674 1.00 93.19 91 ASN A C 1
ATOM 703 O O . ASN A 1 91 ? -16.463 -1.747 -1.355 1.00 93.19 91 ASN A O 1
ATOM 707 N N . GLU A 1 92 ? -18.201 -1.345 -2.714 1.00 94.25 92 GLU A N 1
ATOM 708 C CA . GLU A 1 92 ? -18.033 -2.548 -3.546 1.00 94.25 92 GLU A CA 1
ATOM 709 C C . GLU A 1 92 ? -16.628 -2.672 -4.164 1.00 94.25 92 GLU A C 1
ATOM 711 O O . GLU A 1 92 ? -16.107 -3.772 -4.316 1.00 94.25 92 GLU A O 1
ATOM 716 N N . SER A 1 93 ? -15.978 -1.553 -4.500 1.00 93.81 93 SER A N 1
ATOM 717 C CA . SER A 1 93 ? -14.619 -1.571 -5.064 1.00 93.81 93 SER A CA 1
ATOM 718 C C . SER A 1 93 ? -13.574 -1.987 -4.028 1.00 93.81 93 SER A C 1
ATOM 720 O O . SER A 1 93 ? -12.581 -2.620 -4.376 1.00 93.81 93 SER A O 1
ATOM 722 N N . GLU A 1 94 ? -13.793 -1.653 -2.756 1.00 94.75 94 GLU A N 1
ATOM 723 C CA . GLU A 1 94 ? -12.921 -2.059 -1.650 1.00 94.75 94 GLU A CA 1
ATOM 724 C C . GLU A 1 94 ? -13.166 -3.519 -1.267 1.00 94.75 94 GLU A C 1
ATOM 726 O O . GLU A 1 94 ? -12.207 -4.244 -1.022 1.00 94.75 94 GLU A O 1
ATOM 731 N N . GLN A 1 95 ? -14.416 -3.992 -1.334 1.00 96.19 95 GLN A N 1
ATOM 732 C CA . GLN A 1 95 ? -14.725 -5.423 -1.223 1.00 96.19 95 GLN A CA 1
ATOM 733 C C . GLN A 1 95 ? -13.961 -6.229 -2.282 1.00 96.19 95 GLN A C 1
ATOM 735 O O . GLN A 1 95 ? -13.193 -7.125 -1.937 1.00 96.19 95 GLN A O 1
ATOM 740 N N . GLN A 1 96 ? -14.077 -5.836 -3.556 1.00 96.12 96 GLN A N 1
ATOM 741 C CA . GLN A 1 96 ? -13.364 -6.476 -4.668 1.00 96.12 96 GLN A CA 1
ATOM 742 C C . GLN A 1 96 ? -11.840 -6.430 -4.499 1.00 96.12 96 GLN A C 1
ATOM 744 O O . GLN A 1 96 ? -11.141 -7.363 -4.900 1.00 96.12 96 GLN A O 1
ATOM 749 N N . LEU A 1 97 ? -11.305 -5.352 -3.917 1.00 97.06 97 LEU A N 1
ATOM 750 C CA . LEU A 1 97 ? -9.877 -5.229 -3.631 1.00 97.06 97 LEU A CA 1
ATOM 751 C C . LEU A 1 97 ? -9.419 -6.262 -2.600 1.00 97.06 97 LEU A C 1
ATOM 753 O O . LEU A 1 97 ? -8.430 -6.955 -2.840 1.00 97.06 97 LEU A O 1
ATOM 757 N N . LEU A 1 98 ? -10.146 -6.385 -1.486 1.00 97.06 98 LEU A N 1
ATOM 758 C CA . LEU A 1 98 ? -9.839 -7.360 -0.440 1.00 97.06 98 LEU A CA 1
ATOM 759 C C . LEU A 1 98 ? -9.979 -8.800 -0.958 1.00 97.06 98 LEU A C 1
ATOM 761 O O . LEU A 1 98 ? -9.097 -9.624 -0.719 1.00 97.06 98 LEU A O 1
ATOM 765 N N . GLU A 1 99 ? -11.021 -9.087 -1.744 1.00 96.94 99 GLU A N 1
ATOM 766 C CA . GLU A 1 99 ? -11.216 -10.384 -2.415 1.00 96.94 99 GLU A CA 1
ATOM 767 C C . GLU A 1 99 ? -10.077 -10.726 -3.387 1.00 96.94 99 GLU A C 1
ATOM 769 O O . GLU A 1 99 ? -9.752 -11.896 -3.587 1.00 96.94 99 GLU A O 1
ATOM 774 N N . SER A 1 100 ? -9.438 -9.709 -3.969 1.00 96.38 100 SER A N 1
ATOM 775 C CA . SER A 1 100 ? -8.330 -9.858 -4.916 1.00 96.38 100 SER A CA 1
ATOM 776 C C . SER A 1 100 ? -6.964 -10.055 -4.251 1.00 96.38 100 SER A C 1
ATOM 778 O O . SER A 1 100 ? -5.973 -10.302 -4.948 1.00 96.38 100 SER A O 1
ATOM 780 N N . LEU A 1 101 ? -6.869 -9.977 -2.917 1.00 96.94 101 LEU A N 1
ATOM 781 C CA . LEU A 1 101 ? -5.607 -10.146 -2.192 1.00 96.94 101 LEU A CA 1
ATOM 782 C C . LEU A 1 101 ? -4.851 -11.441 -2.553 1.00 96.94 101 LEU A C 1
ATOM 784 O O . LEU A 1 101 ? -3.633 -11.361 -2.760 1.00 96.94 101 LEU A O 1
ATOM 788 N N . PRO A 1 102 ? -5.496 -12.622 -2.681 1.00 96.38 102 PRO A N 1
ATOM 789 C CA . PRO A 1 102 ? -4.798 -13.833 -3.088 1.00 96.38 102 PRO A CA 1
ATOM 790 C C . PRO A 1 102 ? -4.081 -13.633 -4.420 1.00 96.38 102 PRO A C 1
ATOM 792 O O . PRO A 1 102 ? -2.905 -13.972 -4.532 1.00 96.38 102 PRO A O 1
ATOM 795 N N . ASP A 1 103 ? -4.733 -13.040 -5.416 1.00 96.19 103 ASP A N 1
ATOM 796 C CA . ASP A 1 103 ? -4.124 -12.818 -6.722 1.00 96.19 103 ASP A CA 1
ATOM 797 C C . ASP A 1 103 ? -3.001 -11.776 -6.670 1.00 96.19 103 ASP A C 1
ATOM 799 O O . ASP A 1 103 ? -1.961 -11.985 -7.299 1.00 96.19 103 ASP A O 1
ATOM 803 N N . CYS A 1 104 ? -3.146 -10.714 -5.870 1.00 97.00 104 CYS A N 1
ATOM 804 C CA . CYS A 1 104 ? -2.090 -9.725 -5.633 1.00 97.00 104 CYS A CA 1
ATOM 805 C C . CYS A 1 104 ? -0.833 -10.362 -5.018 1.00 97.00 104 CYS A C 1
ATOM 807 O O . CYS A 1 104 ? 0.276 -10.122 -5.495 1.00 97.00 104 CYS A O 1
ATOM 809 N N . LEU A 1 105 ? -0.980 -11.233 -4.014 1.00 97.06 105 LEU A N 1
ATOM 810 C CA . LEU A 1 105 ? 0.155 -11.945 -3.413 1.00 97.06 105 LEU A CA 1
ATOM 811 C C . LEU A 1 105 ? 0.792 -12.939 -4.398 1.00 97.06 105 LEU A C 1
ATOM 813 O O . LEU A 1 105 ? 2.014 -13.031 -4.488 1.00 97.06 105 LEU A O 1
ATOM 817 N N . ALA A 1 106 ? -0.009 -13.654 -5.198 1.00 95.94 106 ALA A N 1
ATOM 818 C CA . ALA A 1 106 ? 0.525 -14.518 -6.260 1.00 95.94 106 ALA A CA 1
ATOM 819 C C . ALA A 1 106 ? 1.286 -13.718 -7.317 1.00 95.94 106 ALA A C 1
ATOM 821 O O . ALA A 1 106 ? 2.278 -14.201 -7.863 1.00 95.94 106 ALA A O 1
ATOM 822 N N . TRP A 1 107 ? 0.790 -12.529 -7.645 1.00 96.44 107 TRP A N 1
ATOM 823 C CA . TRP A 1 107 ? 1.432 -11.635 -8.586 1.00 96.44 107 TRP A CA 1
ATOM 824 C C . TRP A 1 107 ? 2.764 -11.132 -8.025 1.00 96.44 107 TRP A C 1
ATOM 826 O O . TRP A 1 107 ? 3.769 -11.252 -8.724 1.00 96.44 107 TRP A O 1
ATOM 836 N N . LEU A 1 108 ? 2.806 -10.713 -6.756 1.00 97.38 108 LEU A N 1
ATOM 837 C CA . LEU A 1 108 ? 4.038 -10.296 -6.081 1.00 97.38 108 LEU A CA 1
ATOM 838 C C . LEU A 1 108 ? 5.127 -11.363 -6.191 1.00 97.38 108 LEU A C 1
ATOM 840 O O . LEU A 1 108 ? 6.244 -11.054 -6.590 1.00 97.38 108 LEU A O 1
ATOM 844 N N . GLU A 1 109 ? 4.793 -12.628 -5.930 1.00 96.12 109 GLU A N 1
ATOM 845 C CA . GLU A 1 109 ? 5.769 -13.724 -5.986 1.00 96.12 109 GLU A CA 1
ATOM 846 C C . GLU A 1 109 ? 6.288 -14.059 -7.389 1.00 96.12 109 GLU A C 1
ATOM 848 O O . GLU A 1 109 ? 7.335 -14.693 -7.521 1.00 96.12 109 GLU A O 1
ATOM 853 N N . ARG A 1 110 ? 5.577 -13.643 -8.441 1.00 96.06 110 ARG A N 1
ATOM 854 C CA . ARG A 1 110 ? 5.984 -13.850 -9.841 1.00 96.06 110 ARG A CA 1
ATOM 855 C C . ARG A 1 110 ? 6.790 -12.686 -10.408 1.00 96.06 110 ARG A C 1
ATOM 857 O O . ARG A 1 110 ? 7.278 -12.798 -11.531 1.00 96.06 110 ARG A O 1
ATOM 864 N N . MET A 1 111 ? 6.889 -11.573 -9.684 1.00 95.88 111 MET A N 1
ATOM 865 C CA . MET A 1 111 ? 7.661 -10.420 -10.130 1.00 95.88 111 MET A CA 1
ATOM 866 C C . MET A 1 111 ? 9.160 -10.709 -10.139 1.00 95.88 111 MET A C 1
ATOM 868 O O . MET A 1 111 ? 9.657 -11.555 -9.392 1.00 95.88 111 MET A O 1
ATOM 872 N N . GLU A 1 112 ? 9.890 -9.973 -10.979 1.00 96.62 112 GLU A N 1
ATOM 873 C CA . GLU A 1 112 ? 11.348 -10.002 -10.959 1.00 96.62 112 GLU A CA 1
ATOM 874 C C . GLU A 1 112 ? 11.853 -9.668 -9.549 1.00 96.62 112 GLU A C 1
ATOM 876 O O . GLU A 1 112 ? 11.330 -8.769 -8.887 1.00 96.62 112 GLU A O 1
ATOM 881 N N . GLN A 1 113 ? 12.880 -10.388 -9.088 1.00 97.56 113 GLN A N 1
ATOM 882 C CA . GLN A 1 113 ? 13.381 -10.286 -7.717 1.00 97.56 113 GLN A CA 1
ATOM 883 C C . GLN A 1 113 ? 13.659 -8.840 -7.289 1.00 97.56 113 GLN A C 1
ATOM 885 O O . GLN A 1 113 ? 13.320 -8.476 -6.166 1.00 97.56 113 GLN A O 1
ATOM 890 N N . ALA A 1 114 ? 14.262 -8.029 -8.162 1.00 97.56 114 ALA A N 1
ATOM 891 C CA . ALA A 1 114 ? 14.617 -6.652 -7.840 1.00 97.56 114 ALA A CA 1
ATOM 892 C C . ALA A 1 114 ? 13.378 -5.768 -7.620 1.00 97.56 114 ALA A C 1
ATOM 894 O O . ALA A 1 114 ? 13.314 -5.042 -6.630 1.00 97.56 114 ALA A O 1
ATOM 895 N N . ASP A 1 115 ? 12.369 -5.879 -8.488 1.00 97.81 115 ASP A N 1
ATOM 896 C CA . ASP A 1 115 ? 11.124 -5.123 -8.340 1.00 97.81 115 ASP A CA 1
ATOM 897 C C . ASP A 1 115 ? 10.297 -5.630 -7.158 1.00 97.81 115 ASP A C 1
ATOM 899 O O . ASP A 1 115 ? 9.781 -4.829 -6.385 1.00 97.81 115 ASP A O 1
ATOM 903 N N . ARG A 1 116 ? 10.228 -6.953 -6.956 1.00 98.38 116 ARG A N 1
ATOM 904 C CA . ARG A 1 116 ? 9.585 -7.552 -5.777 1.00 98.38 116 ARG A CA 1
ATOM 905 C C . ARG A 1 116 ? 10.197 -7.021 -4.482 1.00 98.38 116 ARG A C 1
ATOM 907 O O . ARG A 1 116 ? 9.465 -6.691 -3.551 1.00 98.38 116 ARG A O 1
ATOM 914 N N . THR A 1 117 ? 11.527 -6.941 -4.414 1.00 98.38 117 THR A N 1
ATOM 915 C CA . THR A 1 117 ? 12.236 -6.380 -3.258 1.00 98.38 117 THR A CA 1
ATOM 916 C C . THR A 1 117 ? 11.872 -4.913 -3.049 1.00 98.38 117 THR A C 1
ATOM 918 O O . THR A 1 117 ? 11.518 -4.543 -1.934 1.00 98.38 117 THR A O 1
ATOM 921 N N . ASP A 1 118 ? 11.890 -4.091 -4.099 1.00 98.50 118 ASP A N 1
ATOM 922 C CA . ASP A 1 118 ? 11.543 -2.671 -3.985 1.00 98.50 118 ASP A CA 1
ATOM 923 C C . ASP A 1 118 ? 10.074 -2.459 -3.559 1.00 98.50 118 ASP A C 1
ATOM 925 O O . ASP A 1 118 ? 9.800 -1.586 -2.734 1.00 98.50 118 ASP A O 1
ATOM 929 N N . ILE A 1 119 ? 9.140 -3.291 -4.044 1.0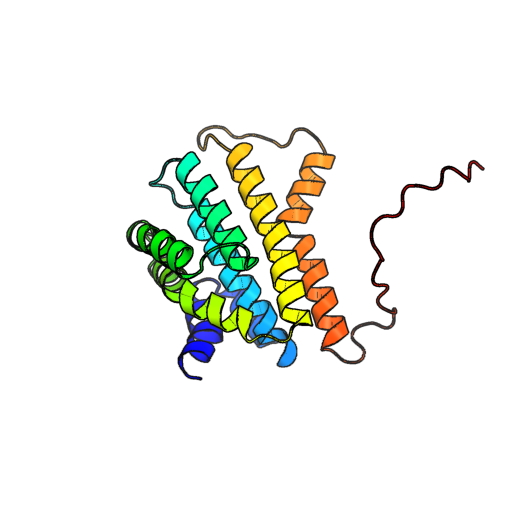0 98.62 119 ILE A N 1
ATOM 930 C CA . ILE A 1 119 ? 7.726 -3.274 -3.624 1.00 98.62 119 ILE A CA 1
ATOM 931 C C . ILE A 1 119 ? 7.595 -3.609 -2.135 1.00 98.62 119 ILE A C 1
ATOM 933 O O . ILE A 1 119 ? 6.885 -2.927 -1.397 1.00 98.62 119 ILE A O 1
ATOM 937 N N . ARG A 1 120 ? 8.297 -4.643 -1.665 1.00 98.62 120 ARG A N 1
ATOM 938 C CA . ARG A 1 120 ? 8.286 -5.019 -0.247 1.00 98.62 120 ARG A CA 1
ATOM 939 C C . ARG A 1 120 ? 8.865 -3.923 0.644 1.00 98.62 120 ARG A C 1
ATOM 941 O O . ARG A 1 120 ? 8.274 -3.635 1.679 1.00 98.62 120 ARG A O 1
ATOM 948 N N . VAL A 1 121 ? 9.954 -3.276 0.225 1.00 98.56 121 VAL A N 1
ATOM 949 C CA . VAL A 1 121 ? 10.577 -2.172 0.975 1.00 98.56 121 VAL A CA 1
ATOM 950 C C . VAL A 1 121 ? 9.633 -0.978 1.106 1.00 98.56 121 VAL A C 1
ATOM 952 O O . VAL A 1 121 ? 9.516 -0.410 2.189 1.00 98.56 121 VAL A O 1
ATOM 955 N N . VAL A 1 122 ? 8.946 -0.578 0.030 1.00 98.69 122 VAL A N 1
ATOM 956 C CA . VAL A 1 122 ? 8.001 0.547 0.124 1.00 98.69 122 VAL A CA 1
ATOM 957 C C . VAL A 1 122 ? 6.778 0.185 0.967 1.00 98.69 122 VAL A C 1
ATOM 959 O O . VAL A 1 122 ? 6.350 0.995 1.784 1.00 98.69 122 VAL A O 1
ATOM 962 N N . LEU A 1 123 ? 6.260 -1.043 0.853 1.00 98.56 123 LEU A N 1
ATOM 963 C CA . LEU A 1 123 ? 5.117 -1.489 1.653 1.00 98.56 123 LEU A CA 1
ATOM 964 C C . LEU A 1 123 ? 5.454 -1.642 3.138 1.00 98.56 123 LEU A C 1
ATOM 966 O O . LEU A 1 123 ? 4.592 -1.388 3.972 1.00 98.56 123 LEU A O 1
ATOM 970 N N . GLU A 1 124 ? 6.689 -2.000 3.490 1.00 98.56 124 GLU A N 1
ATOM 971 C CA . GLU A 1 124 ? 7.146 -2.006 4.886 1.00 98.56 124 GLU A CA 1
ATOM 972 C C . GLU A 1 124 ? 7.074 -0.597 5.495 1.00 98.56 124 GLU A C 1
ATOM 974 O O . GLU A 1 124 ? 6.554 -0.429 6.594 1.00 98.56 124 GLU A O 1
ATOM 979 N N . LYS A 1 125 ? 7.499 0.433 4.752 1.00 98.50 125 LYS A N 1
ATOM 980 C CA . LYS A 1 125 ? 7.434 1.833 5.205 1.00 98.50 125 LYS A CA 1
ATOM 981 C C . LYS A 1 125 ? 5.993 2.340 5.303 1.00 98.50 125 LYS A C 1
ATOM 983 O O . LYS A 1 125 ? 5.622 2.918 6.320 1.00 98.50 125 LYS A O 1
ATOM 988 N N . ILE A 1 126 ? 5.171 2.077 4.285 1.00 98.56 126 ILE A N 1
ATOM 989 C CA . ILE A 1 126 ? 3.753 2.476 4.274 1.00 98.56 126 ILE A CA 1
ATOM 990 C C . ILE A 1 126 ? 3.001 1.827 5.439 1.00 98.56 126 ILE A C 1
ATOM 992 O O . ILE A 1 126 ? 2.322 2.519 6.193 1.00 98.56 126 ILE A O 1
ATOM 996 N N . THR A 1 127 ? 3.146 0.512 5.627 1.00 98.12 127 THR A N 1
ATOM 997 C CA . THR A 1 127 ? 2.448 -0.196 6.713 1.00 98.12 127 THR A CA 1
ATOM 998 C C . THR A 1 127 ? 2.956 0.219 8.087 1.00 98.12 127 THR A C 1
ATOM 1000 O O . THR A 1 127 ? 2.163 0.306 9.021 1.00 98.12 127 THR A O 1
ATOM 1003 N N . HIS A 1 128 ? 4.241 0.563 8.214 1.00 97.88 128 HIS A N 1
ATOM 1004 C CA . HIS A 1 128 ? 4.763 1.170 9.433 1.00 97.88 128 HIS A CA 1
ATOM 1005 C C . HIS A 1 128 ? 4.103 2.524 9.735 1.00 97.88 128 HIS A C 1
ATOM 1007 O O . HIS A 1 128 ? 3.641 2.730 10.856 1.00 97.88 128 HIS A O 1
ATOM 1013 N N . GLY A 1 129 ? 3.987 3.408 8.738 1.00 97.38 129 GLY A N 1
ATOM 1014 C CA . GLY A 1 129 ? 3.276 4.684 8.874 1.00 97.38 129 GLY A CA 1
ATOM 1015 C C . GLY A 1 129 ? 1.818 4.494 9.286 1.00 97.38 129 GLY A C 1
ATOM 1016 O O . GLY A 1 129 ? 1.375 5.086 10.265 1.00 97.38 129 GLY A O 1
ATOM 1017 N N . GLN A 1 130 ? 1.110 3.574 8.625 1.00 96.69 130 GLN A N 1
ATOM 1018 C CA . GLN A 1 130 ? -0.263 3.217 8.984 1.00 96.69 130 GLN A CA 1
ATOM 1019 C C . GLN A 1 130 ? -0.351 2.732 10.437 1.00 96.69 130 GLN A C 1
ATOM 1021 O O . GLN A 1 130 ? -1.202 3.202 11.179 1.00 96.69 130 GLN A O 1
ATOM 1026 N N . MET A 1 131 ? 0.552 1.855 10.894 1.00 95.75 131 MET A N 1
ATOM 1027 C CA . MET A 1 131 ? 0.583 1.407 12.294 1.00 95.75 131 MET A CA 1
ATOM 1028 C C . MET A 1 131 ? 0.809 2.553 13.290 1.00 95.75 131 MET A C 1
ATOM 1030 O O . MET A 1 131 ? 0.193 2.548 14.357 1.00 95.75 131 MET A O 1
ATOM 1034 N N . LEU A 1 132 ? 1.676 3.518 12.967 1.00 94.44 132 LEU A N 1
ATOM 1035 C CA . LEU A 1 132 ? 1.883 4.707 13.797 1.00 94.44 132 LEU A CA 1
ATOM 1036 C C . LEU A 1 132 ? 0.622 5.569 13.846 1.00 94.44 132 LEU A C 1
ATOM 1038 O O . LEU A 1 132 ? 0.236 5.999 14.930 1.00 94.44 132 LEU A O 1
ATOM 1042 N N . ASP A 1 133 ? -0.071 5.747 12.723 1.00 92.81 133 ASP A N 1
ATOM 1043 C CA . ASP A 1 133 ? -1.371 6.422 12.693 1.00 92.81 133 ASP A CA 1
ATOM 1044 C C . ASP A 1 133 ? -2.398 5.679 13.544 1.00 92.81 133 ASP A C 1
ATOM 1046 O O . ASP A 1 133 ? -3.174 6.306 14.276 1.00 92.81 133 ASP A O 1
ATOM 1050 N N . LEU A 1 134 ? -2.336 4.337 13.543 1.00 91.38 134 LEU A N 1
ATOM 1051 C CA . LEU A 1 134 ? -3.193 3.521 14.391 1.00 91.38 134 LEU A CA 1
ATOM 1052 C C . LEU A 1 134 ? -3.036 3.829 15.885 1.00 91.38 134 LEU A C 1
ATOM 1054 O O . LEU A 1 134 ? -4.010 3.739 16.635 1.00 91.38 134 LEU A O 1
ATOM 1058 N N . GLN A 1 135 ? -1.829 4.208 16.296 1.00 89.44 135 GLN A N 1
ATOM 1059 C CA . GLN A 1 135 ? -1.453 4.471 17.683 1.00 89.44 135 GLN A CA 1
ATOM 1060 C C . GLN A 1 135 ? -1.582 5.951 18.065 1.00 89.44 135 GLN A C 1
ATOM 1062 O O . GLN A 1 135 ? -1.984 6.265 19.183 1.00 89.44 135 GLN A O 1
ATOM 1067 N N . ARG A 1 136 ? -1.238 6.867 17.153 1.00 89.12 136 ARG A N 1
ATOM 1068 C CA . ARG A 1 136 ? -1.225 8.320 17.389 1.00 89.12 136 ARG A CA 1
ATOM 1069 C C . ARG A 1 136 ? -2.636 8.905 17.402 1.00 89.12 136 ARG A C 1
ATOM 1071 O O . ARG A 1 136 ? -2.949 9.722 18.272 1.00 89.12 136 ARG A O 1
ATOM 1078 N N . PHE A 1 137 ? -3.481 8.458 16.472 1.00 86.44 137 PHE A N 1
ATOM 1079 C CA . PHE A 1 137 ? -4.835 8.966 16.241 1.00 86.44 137 PHE A CA 1
ATOM 1080 C C . PHE A 1 137 ? -5.882 7.924 16.656 1.00 86.44 137 PHE A C 1
ATOM 1082 O O . PHE A 1 137 ? -6.685 7.447 15.857 1.00 86.44 137 PHE A O 1
ATOM 1089 N N . ASP A 1 138 ? -5.833 7.523 17.925 1.00 79.06 138 ASP A N 1
ATOM 1090 C CA . ASP A 1 138 ? -6.692 6.487 18.512 1.00 79.06 138 ASP A CA 1
ATOM 1091 C C . ASP A 1 138 ? -8.144 6.940 18.765 1.00 79.06 138 ASP A C 1
ATOM 1093 O O . ASP A 1 138 ? -9.034 6.099 18.910 1.00 79.06 138 ASP A O 1
ATOM 1097 N N . ASN A 1 139 ? -8.402 8.251 18.784 1.00 79.31 139 ASN A N 1
ATOM 1098 C CA . ASN A 1 139 ? -9.716 8.834 19.027 1.00 79.31 139 ASN A CA 1
ATOM 1099 C C . ASN A 1 139 ? -10.149 9.765 17.883 1.00 79.31 139 ASN A C 1
ATOM 1101 O O . ASN A 1 139 ? -9.688 10.897 17.780 1.00 79.31 139 ASN A O 1
ATOM 1105 N N . SER A 1 140 ? -11.109 9.316 17.070 1.00 75.44 140 SER A N 1
ATOM 1106 C CA . SER A 1 140 ? -11.678 10.102 15.958 1.00 75.44 140 SER A CA 1
ATOM 1107 C C . SER A 1 140 ? -12.423 11.375 16.384 1.00 75.44 140 SER A C 1
ATOM 1109 O O . SER A 1 140 ? -12.687 12.234 15.545 1.00 75.44 140 SER A O 1
ATOM 1111 N N . GLN A 1 141 ? -12.784 11.505 17.665 1.00 81.38 141 GLN A N 1
ATOM 1112 C CA . GLN A 1 141 ? -13.459 12.691 18.206 1.00 81.38 141 GLN A CA 1
ATOM 1113 C C . GLN A 1 141 ? -12.474 13.780 18.653 1.00 81.38 141 GLN A C 1
ATOM 1115 O O . GLN A 1 141 ? -12.890 14.898 18.956 1.00 81.38 141 GLN A O 1
ATOM 1120 N N . GLU A 1 142 ? -11.177 13.474 18.696 1.00 86.19 142 GLU A N 1
ATOM 1121 C CA . GLU A 1 142 ? -10.130 14.405 19.100 1.00 86.19 142 GLU A CA 1
ATOM 1122 C C . GLU A 1 142 ? -9.228 14.741 17.917 1.00 86.19 142 GLU A C 1
ATOM 1124 O O . GLU A 1 142 ? -8.615 13.873 17.298 1.00 86.19 142 GLU A O 1
ATOM 1129 N N . ILE A 1 143 ? -9.082 16.034 17.635 1.00 85.00 143 ILE A N 1
ATOM 1130 C CA . ILE A 1 143 ? -8.050 16.500 16.711 1.00 85.00 143 ILE A CA 1
ATOM 1131 C C . ILE A 1 143 ? -6.721 16.468 17.464 1.00 85.00 143 ILE A C 1
ATOM 1133 O O . ILE A 1 143 ? -6.466 17.318 18.319 1.00 85.00 143 ILE A O 1
ATOM 1137 N N . ARG A 1 144 ? -5.869 15.494 17.143 1.00 87.62 144 ARG A N 1
ATOM 1138 C CA . ARG A 1 144 ? -4.487 15.442 17.631 1.00 87.62 144 ARG A CA 1
ATOM 1139 C C . ARG A 1 144 ? -3.531 16.011 16.594 1.00 87.62 144 ARG A C 1
ATOM 1141 O O . ARG A 1 144 ? -3.678 15.770 15.400 1.00 87.62 144 ARG A O 1
ATOM 1148 N N . ALA A 1 145 ? -2.543 16.758 17.070 1.00 90.06 145 ALA A N 1
ATOM 1149 C CA . ALA A 1 145 ? -1.434 17.241 16.261 1.00 90.06 145 ALA A CA 1
ATOM 1150 C C . ALA A 1 145 ? -0.184 16.399 16.531 1.00 90.06 145 ALA A C 1
ATOM 1152 O O . ALA A 1 145 ? -0.014 15.859 17.626 1.00 90.06 145 ALA A O 1
ATOM 1153 N N . LEU A 1 146 ? 0.702 16.320 15.540 1.00 93.44 146 LEU A N 1
ATOM 1154 C CA . LEU A 1 146 ? 2.062 15.832 15.749 1.00 93.44 146 LEU A CA 1
ATOM 1155 C C . LEU A 1 146 ? 2.818 16.825 16.641 1.00 93.44 146 LEU A C 1
ATOM 1157 O O . LEU A 1 146 ? 2.597 18.035 16.555 1.00 93.44 146 LEU A O 1
ATOM 1161 N N . SER A 1 147 ? 3.672 16.312 17.527 1.00 92.25 147 SER A N 1
ATOM 1162 C CA . SER A 1 147 ? 4.265 17.125 18.597 1.00 92.25 147 SER A CA 1
ATOM 1163 C C . SER A 1 147 ? 5.446 17.957 18.109 1.00 92.25 147 SER A C 1
ATOM 1165 O O . SER A 1 147 ? 5.688 19.049 18.623 1.00 92.25 147 SER A O 1
ATOM 1167 N N . THR A 1 148 ? 6.198 17.437 17.140 1.00 95.75 148 THR A N 1
ATOM 1168 C CA . THR A 1 148 ? 7.452 18.029 16.672 1.00 95.75 148 THR A CA 1
ATOM 1169 C C . THR A 1 148 ? 7.524 18.096 15.148 1.00 95.75 148 THR A C 1
ATOM 1171 O O . THR A 1 148 ? 6.766 17.433 14.439 1.00 95.75 148 THR A O 1
ATOM 1174 N N . ALA A 1 149 ? 8.448 18.914 14.636 1.00 97.00 149 ALA A N 1
ATOM 1175 C CA . ALA A 1 149 ? 8.762 18.939 13.209 1.00 97.00 149 ALA A CA 1
ATOM 1176 C C . ALA A 1 149 ? 9.320 17.588 12.733 1.00 97.00 149 ALA A C 1
ATOM 1178 O O . ALA A 1 149 ? 8.949 17.133 11.659 1.00 97.00 149 ALA A O 1
ATOM 1179 N N . ASP A 1 150 ? 10.118 16.915 13.565 1.00 96.88 150 ASP A N 1
ATOM 1180 C CA . ASP A 1 150 ? 10.668 15.594 13.252 1.00 96.88 150 ASP A CA 1
ATOM 1181 C C . ASP A 1 150 ? 9.556 14.537 13.114 1.00 96.88 150 ASP A C 1
ATOM 1183 O O . ASP A 1 150 ? 9.588 13.729 12.189 1.00 96.88 150 ASP A O 1
ATOM 1187 N N . ASP A 1 151 ? 8.522 14.583 13.968 1.00 95.00 151 ASP A N 1
ATOM 1188 C CA . ASP A 1 151 ? 7.348 13.704 13.839 1.00 95.00 151 ASP A CA 1
ATOM 1189 C C . ASP A 1 151 ? 6.590 13.958 12.525 1.00 95.00 151 ASP A C 1
ATOM 1191 O O . ASP A 1 151 ? 6.063 13.025 11.915 1.00 95.00 151 ASP A O 1
ATOM 1195 N N . LEU A 1 152 ? 6.511 15.223 12.092 1.00 95.56 152 LEU A N 1
ATOM 1196 C CA . LEU A 1 152 ? 5.893 15.610 10.823 1.00 95.56 152 LEU A CA 1
ATOM 1197 C C . LEU A 1 152 ? 6.722 15.137 9.624 1.00 95.56 152 LEU A C 1
ATOM 1199 O O . LEU A 1 152 ? 6.153 14.631 8.653 1.00 95.56 152 LEU A O 1
ATOM 1203 N N . ASP A 1 153 ? 8.043 15.263 9.689 1.00 97.44 153 ASP A N 1
ATOM 1204 C CA . ASP A 1 153 ? 8.946 14.771 8.651 1.00 97.44 153 ASP A CA 1
ATOM 1205 C C . ASP A 1 153 ? 8.875 13.240 8.544 1.00 97.44 153 ASP A C 1
ATOM 1207 O O . ASP A 1 153 ? 8.730 12.712 7.440 1.00 97.44 153 ASP A O 1
ATOM 1211 N N . GLU A 1 154 ? 8.867 12.514 9.668 1.00 97.12 154 GLU A N 1
ATOM 1212 C CA . GLU A 1 154 ? 8.664 11.060 9.680 1.00 97.12 154 GLU A CA 1
ATOM 1213 C C . GLU A 1 154 ? 7.302 10.686 9.081 1.00 97.12 154 GLU A C 1
ATOM 1215 O O . GLU A 1 154 ? 7.223 9.836 8.190 1.00 97.12 154 GLU A O 1
ATOM 1220 N N . TYR A 1 155 ? 6.231 11.348 9.524 1.00 95.69 155 TYR A N 1
ATOM 1221 C CA . TYR A 1 155 ? 4.884 11.100 9.022 1.00 95.69 155 TYR A CA 1
ATOM 1222 C C . TYR A 1 155 ? 4.808 11.296 7.503 1.00 95.69 155 TYR A C 1
ATOM 1224 O O . TYR A 1 155 ? 4.440 10.376 6.771 1.00 95.69 155 TYR A O 1
ATOM 1232 N N . THR A 1 156 ? 5.218 12.467 7.005 1.00 96.56 156 THR A N 1
ATOM 1233 C CA . THR A 1 156 ? 5.169 12.790 5.570 1.00 96.56 156 THR A CA 1
ATOM 1234 C C . THR A 1 156 ? 6.086 11.891 4.738 1.00 96.56 156 THR A C 1
ATOM 1236 O O . THR A 1 156 ? 5.751 11.540 3.600 1.00 96.56 156 THR A O 1
ATOM 1239 N N . TYR A 1 157 ? 7.210 11.446 5.301 1.00 98.00 157 TYR A N 1
ATOM 1240 C CA . TYR A 1 157 ? 8.073 10.462 4.666 1.00 98.00 157 TYR A CA 1
ATOM 1241 C C . TYR A 1 157 ? 7.391 9.097 4.521 1.00 98.00 157 TYR A C 1
ATOM 1243 O O . TYR A 1 157 ? 7.389 8.530 3.424 1.00 98.00 157 TYR A O 1
ATOM 1251 N N . LEU A 1 158 ? 6.792 8.569 5.589 1.00 97.50 158 LEU A N 1
ATOM 1252 C CA . LEU A 1 158 ? 6.183 7.237 5.579 1.00 97.50 158 LEU A CA 1
ATOM 1253 C C . LEU A 1 158 ? 4.936 7.177 4.689 1.00 97.50 158 LEU A C 1
ATOM 1255 O O . LEU A 1 158 ? 4.764 6.194 3.969 1.00 97.50 158 LEU A O 1
ATOM 1259 N N . VAL A 1 159 ? 4.115 8.232 4.666 1.00 92.81 159 VAL A N 1
ATOM 1260 C CA . VAL A 1 159 ? 2.873 8.249 3.867 1.00 92.81 159 VAL A CA 1
ATOM 1261 C C . VAL A 1 159 ? 3.077 8.676 2.409 1.00 92.81 159 VAL A C 1
ATOM 1263 O O . VAL A 1 159 ? 2.245 8.360 1.561 1.00 92.81 159 VAL A O 1
ATOM 1266 N N . ALA A 1 160 ? 4.166 9.387 2.083 1.00 92.75 160 ALA A N 1
ATOM 1267 C CA . ALA A 1 160 ? 4.387 9.910 0.729 1.00 92.75 160 ALA A CA 1
ATOM 1268 C C . ALA A 1 160 ? 5.848 9.870 0.257 1.00 92.75 160 ALA A C 1
ATOM 1270 O O . ALA A 1 160 ? 6.117 9.430 -0.864 1.00 92.75 160 ALA A O 1
ATOM 1271 N N . GLY A 1 161 ? 6.806 10.314 1.074 1.00 97.25 161 GLY A N 1
ATOM 1272 C CA . GLY A 1 161 ? 8.213 10.430 0.663 1.00 97.25 161 GLY A CA 1
ATOM 1273 C C . GLY A 1 161 ? 8.831 9.108 0.191 1.00 97.25 161 GLY A C 1
ATOM 1274 O O . GLY A 1 161 ? 9.494 9.058 -0.849 1.00 97.25 161 GLY A O 1
ATOM 1275 N N . CYS A 1 162 ? 8.543 8.010 0.891 1.00 98.00 162 CYS A N 1
ATOM 1276 C CA . CYS A 1 162 ? 9.057 6.684 0.562 1.00 98.00 162 CYS A CA 1
ATOM 1277 C C . CYS A 1 162 ? 8.585 6.166 -0.809 1.00 98.00 162 CYS A C 1
ATOM 1279 O O . CYS A 1 162 ? 9.310 5.427 -1.482 1.00 98.00 162 CYS A O 1
ATOM 1281 N N . VAL A 1 163 ? 7.408 6.604 -1.268 1.00 96.94 163 VAL A N 1
ATOM 1282 C CA . VAL A 1 163 ? 6.882 6.278 -2.598 1.00 96.94 163 VAL A CA 1
ATOM 1283 C C . VAL A 1 163 ? 7.760 6.911 -3.680 1.00 96.94 163 VAL A C 1
ATOM 1285 O O . VAL A 1 163 ? 8.049 6.272 -4.690 1.00 96.94 163 VAL A O 1
ATOM 1288 N N . GLY A 1 164 ? 8.268 8.126 -3.459 1.00 96.25 164 GLY A N 1
ATOM 1289 C CA . GLY A 1 164 ? 9.193 8.789 -4.382 1.00 96.25 164 GLY A CA 1
ATOM 1290 C C . GLY A 1 164 ? 10.507 8.022 -4.570 1.00 96.25 164 GLY A C 1
ATOM 1291 O O . GLY A 1 164 ? 10.991 7.882 -5.698 1.00 96.25 164 GLY A O 1
ATOM 1292 N N . GLU A 1 165 ? 11.062 7.458 -3.494 1.00 97.25 165 GLU A N 1
ATOM 1293 C CA . GLU A 1 165 ? 12.249 6.594 -3.573 1.00 97.25 165 GLU A CA 1
ATOM 1294 C C . GLU A 1 165 ? 11.980 5.331 -4.395 1.00 97.25 165 GLU A C 1
ATOM 1296 O O . GL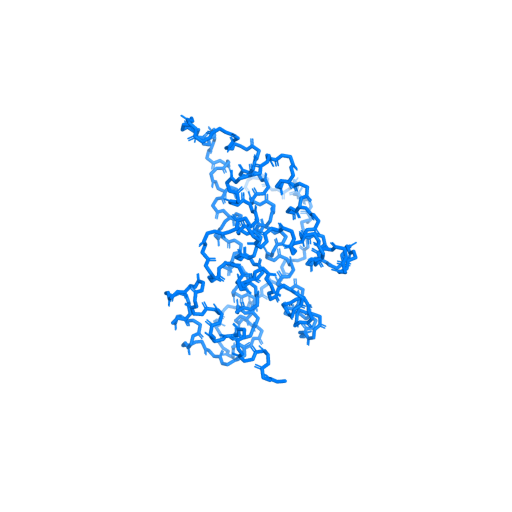U A 1 165 ? 12.790 4.964 -5.250 1.00 97.25 165 GLU A O 1
ATOM 1301 N N . PHE A 1 166 ? 10.839 4.680 -4.156 1.00 97.75 166 PHE A N 1
ATOM 1302 C CA . PHE A 1 166 ? 10.414 3.491 -4.891 1.00 97.75 166 PHE A CA 1
ATOM 1303 C C . PHE A 1 166 ? 10.303 3.766 -6.394 1.00 97.75 166 PHE A C 1
ATOM 1305 O O . PHE A 1 166 ? 10.934 3.081 -7.203 1.00 97.75 166 PHE A O 1
ATOM 1312 N N . TRP A 1 167 ? 9.582 4.825 -6.769 1.00 96.12 167 TRP A N 1
ATOM 1313 C CA . TRP A 1 167 ? 9.451 5.251 -8.164 1.00 96.12 167 TRP A CA 1
ATOM 1314 C C . TRP A 1 167 ? 10.808 5.538 -8.800 1.00 96.12 167 TRP A C 1
ATOM 1316 O O . TRP A 1 167 ? 11.083 5.097 -9.913 1.00 96.12 167 TRP A O 1
ATOM 1326 N N . THR A 1 168 ? 11.681 6.235 -8.074 1.00 95.06 168 THR A N 1
ATOM 1327 C CA . THR A 1 168 ? 13.026 6.571 -8.545 1.00 95.06 168 THR A CA 1
ATOM 1328 C C . THR A 1 168 ? 13.839 5.311 -8.845 1.00 95.06 168 THR A C 1
ATOM 1330 O O . THR A 1 168 ? 14.447 5.221 -9.913 1.00 95.06 168 THR A O 1
ATOM 1333 N N . ARG A 1 169 ? 13.816 4.308 -7.957 1.00 95.69 169 ARG A N 1
ATOM 1334 C CA . ARG A 1 169 ? 14.521 3.028 -8.157 1.00 95.69 169 ARG A CA 1
ATOM 1335 C C . ARG A 1 169 ? 14.024 2.284 -9.393 1.00 95.69 169 ARG A C 1
ATOM 1337 O O . ARG A 1 169 ? 14.843 1.871 -10.215 1.00 95.69 169 ARG A O 1
ATOM 1344 N N . LEU A 1 170 ? 12.705 2.171 -9.563 1.00 95.75 170 LEU A N 1
ATOM 1345 C CA . LEU A 1 170 ? 12.118 1.526 -10.740 1.00 95.75 170 LEU A CA 1
ATOM 1346 C C . LEU A 1 170 ? 12.486 2.257 -12.032 1.00 95.75 170 LEU A C 1
ATOM 1348 O O . LEU A 1 170 ? 12.859 1.626 -13.018 1.00 95.75 170 LEU A O 1
ATOM 1352 N N . CYS A 1 171 ? 12.421 3.588 -12.030 1.00 95.06 171 CYS A N 1
ATOM 1353 C CA . CYS A 1 171 ? 12.787 4.393 -13.185 1.00 95.06 171 CYS A CA 1
ATOM 1354 C C . CYS A 1 171 ? 14.258 4.210 -13.572 1.00 95.06 171 CYS A C 1
ATOM 1356 O O . CYS A 1 171 ? 14.547 3.989 -14.744 1.00 95.06 171 CYS A O 1
ATOM 1358 N N . PHE A 1 172 ? 15.187 4.222 -12.611 1.00 94.00 172 PHE A N 1
ATOM 1359 C CA . PHE A 1 172 ? 16.597 3.933 -12.893 1.00 94.00 172 PHE A CA 1
ATOM 1360 C C . PHE A 1 172 ? 16.824 2.524 -13.452 1.00 94.00 172 PHE A C 1
ATOM 1362 O O . PHE A 1 172 ? 17.739 2.336 -14.253 1.00 94.00 172 PHE A O 1
ATOM 1369 N N . ARG A 1 173 ? 16.013 1.542 -13.040 1.00 94.19 173 ARG A N 1
ATOM 1370 C CA . ARG A 1 173 ? 16.118 0.158 -13.516 1.00 94.19 173 ARG A CA 1
ATOM 1371 C C . ARG A 1 173 ? 15.570 -0.022 -14.928 1.00 94.19 173 ARG A C 1
ATOM 1373 O O . ARG A 1 173 ? 16.210 -0.664 -15.755 1.00 94.19 173 ARG A O 1
ATOM 1380 N N . HIS A 1 174 ? 14.396 0.539 -15.197 1.00 94.62 174 HIS A N 1
ATOM 1381 C CA . HIS A 1 174 ? 13.602 0.196 -16.379 1.00 94.62 174 HIS A CA 1
ATOM 1382 C C . HIS A 1 174 ? 13.594 1.271 -17.465 1.00 94.62 174 HIS A C 1
ATOM 1384 O O . HIS A 1 174 ? 13.319 0.971 -18.627 1.00 94.62 174 HIS A O 1
ATOM 1390 N N . VAL A 1 175 ? 13.888 2.527 -17.121 1.00 92.62 175 VAL A N 1
ATOM 1391 C CA . VAL A 1 175 ? 13.844 3.653 -18.060 1.00 92.62 175 VAL A CA 1
ATOM 1392 C C . VAL A 1 175 ? 15.258 4.051 -18.462 1.00 92.62 175 VAL A C 1
ATOM 1394 O O . VAL A 1 175 ? 16.051 4.578 -17.680 1.00 92.62 175 VAL A O 1
ATOM 1397 N N . ARG A 1 176 ? 15.578 3.830 -19.738 1.00 87.56 176 ARG A N 1
ATOM 1398 C CA . ARG A 1 176 ? 16.869 4.224 -20.305 1.00 87.56 176 ARG A CA 1
ATOM 1399 C C . ARG A 1 176 ? 17.043 5.740 -20.229 1.00 87.56 176 ARG A C 1
ATOM 1401 O O . ARG A 1 176 ? 16.146 6.482 -20.617 1.00 87.56 176 ARG A O 1
ATOM 1408 N N . ASN A 1 177 ? 18.225 6.184 -19.802 1.00 86.06 177 ASN A N 1
ATOM 1409 C CA . ASN A 1 177 ? 18.568 7.601 -19.646 1.00 86.06 177 ASN A CA 1
ATOM 1410 C C . ASN A 1 177 ? 17.586 8.364 -18.736 1.00 86.06 177 ASN A C 1
ATOM 1412 O O . ASN A 1 177 ? 17.344 9.546 -18.966 1.00 86.06 177 ASN A O 1
ATOM 1416 N N . PHE A 1 178 ? 17.022 7.699 -17.718 1.00 86.62 178 PHE A N 1
ATOM 1417 C CA . PHE A 1 178 ? 16.090 8.323 -16.775 1.00 86.62 178 PHE A CA 1
ATOM 1418 C C . PHE A 1 178 ? 16.645 9.611 -16.148 1.00 86.62 178 PHE A C 1
ATOM 1420 O O . PHE A 1 178 ? 15.941 10.613 -16.066 1.00 86.62 178 PHE A O 1
ATOM 1427 N N . ALA A 1 179 ? 17.918 9.596 -15.744 1.00 85.62 179 ALA A N 1
ATOM 1428 C CA . ALA A 1 179 ? 18.614 10.762 -15.224 1.00 85.62 179 ALA A CA 1
ATOM 1429 C C . ALA A 1 179 ? 20.064 10.803 -15.724 1.00 85.62 179 ALA A C 1
ATOM 1431 O O . ALA A 1 179 ? 20.695 9.766 -15.924 1.00 85.62 179 ALA A O 1
ATOM 1432 N N . GLY A 1 180 ? 20.608 12.015 -15.873 1.00 78.69 180 GLY A N 1
ATOM 1433 C CA . GLY A 1 180 ? 22.037 12.235 -16.138 1.00 78.69 180 GLY A CA 1
ATOM 1434 C C . GLY A 1 180 ? 22.932 12.061 -14.903 1.00 78.69 180 GLY A C 1
ATOM 1435 O O . GLY A 1 180 ? 24.154 12.085 -15.021 1.00 78.69 180 GLY A O 1
ATOM 1436 N N . LEU A 1 181 ? 22.335 11.887 -13.719 1.00 70.56 181 LEU A N 1
ATOM 1437 C CA . LEU A 1 181 ? 23.025 11.590 -12.465 1.00 70.56 181 LEU A CA 1
ATOM 1438 C C . LEU A 1 181 ? 23.034 10.074 -12.239 1.00 70.56 181 LEU A C 1
ATOM 1440 O O . LEU A 1 181 ? 21.995 9.425 -12.324 1.00 70.56 181 LEU A O 1
ATOM 1444 N N . SER A 1 182 ? 24.193 9.502 -11.920 1.00 62.47 182 SER A N 1
ATOM 1445 C CA . SER A 1 182 ? 24.316 8.082 -11.575 1.00 62.47 182 SER A CA 1
ATOM 1446 C C . SER A 1 182 ? 23.603 7.767 -10.253 1.00 62.47 182 SER A C 1
ATOM 1448 O O . SER A 1 182 ? 23.859 8.436 -9.248 1.00 62.47 182 SER A O 1
ATOM 1450 N N . CYS A 1 183 ? 22.764 6.725 -10.229 1.00 56.72 183 CYS A N 1
ATOM 1451 C CA . CYS A 1 183 ? 22.131 6.226 -9.006 1.00 56.72 183 CYS A CA 1
ATOM 1452 C C . CYS A 1 183 ? 23.206 5.673 -8.052 1.00 56.72 183 CYS A C 1
ATOM 1454 O O . CYS A 1 183 ? 23.808 4.635 -8.327 1.00 56.72 183 CYS A O 1
ATOM 1456 N N . ARG A 1 184 ? 23.477 6.361 -6.935 1.00 61.28 184 ARG A N 1
ATOM 1457 C CA . ARG A 1 184 ? 24.265 5.785 -5.836 1.00 61.28 184 ARG A CA 1
ATOM 1458 C C . ARG A 1 184 ? 23.313 4.989 -4.954 1.00 61.28 184 ARG A C 1
ATOM 1460 O O . ARG A 1 184 ? 22.505 5.568 -4.238 1.00 61.28 184 ARG A O 1
ATOM 1467 N N . VAL A 1 185 ? 23.408 3.665 -5.008 1.00 50.62 185 VAL A N 1
ATOM 1468 C CA . VAL A 1 185 ? 22.796 2.808 -3.991 1.00 50.62 185 VAL A CA 1
ATOM 1469 C C . VAL A 1 185 ? 23.646 2.974 -2.735 1.00 50.62 185 VAL A C 1
ATOM 1471 O O . VAL A 1 185 ? 24.771 2.482 -2.703 1.00 50.62 185 VAL A O 1
ATOM 1474 N N . SER A 1 186 ? 23.166 3.719 -1.738 1.00 43.56 186 SER A N 1
ATOM 1475 C CA . SER A 1 186 ? 23.853 3.801 -0.446 1.00 43.56 186 SER A CA 1
ATOM 1476 C C . SER A 1 186 ? 23.928 2.396 0.165 1.00 43.56 186 SER A C 1
ATOM 1478 O O . SER A 1 186 ? 22.875 1.797 0.405 1.00 43.56 186 SER A O 1
ATOM 1480 N N . PRO A 1 187 ? 25.127 1.837 0.414 1.00 41.25 187 PRO A N 1
ATOM 1481 C CA . PRO A 1 187 ? 25.268 0.730 1.349 1.00 41.25 187 PRO A CA 1
ATOM 1482 C C . PRO A 1 187 ? 24.891 1.264 2.736 1.00 41.25 187 PRO A C 1
ATOM 1484 O O . PRO A 1 187 ? 25.176 2.425 3.027 1.00 41.25 187 PRO A O 1
ATOM 1487 N N . GLY A 1 188 ? 24.214 0.443 3.541 1.00 41.97 188 GLY A N 1
ATOM 1488 C CA . GLY A 1 188 ? 23.610 0.819 4.822 1.00 41.97 188 GLY A CA 1
ATOM 1489 C C . GLY A 1 188 ? 24.466 1.716 5.720 1.00 41.97 188 GLY A C 1
ATOM 1490 O O . GLY A 1 188 ? 25.694 1.672 5.677 1.00 41.97 188 GLY A O 1
ATOM 1491 N N . GLU A 1 189 ? 23.773 2.520 6.527 1.00 42.69 189 GLU A N 1
ATOM 1492 C CA . GLU A 1 189 ? 24.311 3.423 7.546 1.00 42.69 189 GLU A CA 1
ATOM 1493 C C . GLU A 1 189 ? 25.544 2.850 8.258 1.00 42.69 189 GLU A C 1
ATOM 1495 O O . GLU A 1 189 ? 25.468 2.079 9.216 1.00 42.69 189 GLU A O 1
ATOM 1500 N N . GLY A 1 190 ? 26.717 3.267 7.787 1.00 35.19 190 GLY A N 1
ATOM 1501 C CA . GLY A 1 190 ? 27.917 3.302 8.598 1.00 35.19 190 GLY A CA 1
ATOM 1502 C C . GLY A 1 190 ? 27.789 4.473 9.565 1.00 35.19 190 GLY A C 1
ATOM 1503 O O . GLY A 1 190 ? 27.487 5.588 9.143 1.00 35.19 190 GLY A O 1
ATOM 1504 N N . ARG A 1 191 ? 27.999 4.194 10.857 1.00 41.28 191 ARG A N 1
ATOM 1505 C CA . ARG A 1 191 ? 28.071 5.169 11.959 1.00 41.28 191 ARG A CA 1
ATOM 1506 C C . ARG A 1 191 ? 28.743 6.487 11.546 1.00 41.28 191 ARG A C 1
ATOM 1508 O O . ARG A 1 191 ? 29.715 6.444 10.790 1.00 41.28 191 ARG A O 1
ATOM 1515 N N . PRO A 1 192 ? 28.339 7.627 12.133 1.00 38.28 192 PRO A N 1
ATOM 1516 C CA . PRO A 1 192 ? 29.043 8.881 11.918 1.00 38.28 192 PRO A CA 1
ATOM 1517 C C . PRO A 1 192 ? 30.495 8.743 12.397 1.00 38.28 192 PRO A C 1
ATOM 1519 O O . PRO A 1 192 ? 30.757 8.532 13.583 1.00 38.28 192 PRO A O 1
ATOM 1522 N N . ASP A 1 193 ? 31.442 8.841 11.460 1.00 37.41 193 ASP A N 1
ATOM 1523 C CA . ASP A 1 193 ? 32.851 9.064 11.771 1.00 37.41 193 ASP A CA 1
ATOM 1524 C C . ASP A 1 193 ? 32.971 10.484 12.320 1.00 37.41 193 ASP A C 1
ATOM 1526 O O . ASP A 1 193 ? 32.881 11.483 11.602 1.00 37.41 193 ASP A O 1
ATOM 1530 N N . SER A 1 194 ? 33.121 10.565 13.636 1.00 44.41 194 SER A N 1
ATOM 1531 C CA . SER A 1 194 ? 33.399 11.779 14.383 1.00 44.41 194 SER A CA 1
ATOM 1532 C C . SER A 1 194 ? 34.813 12.277 14.077 1.00 44.41 194 SER A C 1
ATOM 1534 O O . SER A 1 194 ? 35.672 12.252 14.953 1.00 44.41 194 SER A O 1
ATOM 1536 N N . ARG A 1 195 ? 35.080 12.716 12.844 1.00 41.66 195 ARG A N 1
ATOM 1537 C CA . ARG A 1 195 ? 36.298 13.447 12.471 1.00 41.66 195 ARG A CA 1
ATOM 1538 C C . ARG A 1 195 ? 36.056 14.351 11.262 1.00 41.66 195 ARG A C 1
ATOM 1540 O O . ARG A 1 195 ? 36.450 14.044 10.138 1.00 41.66 195 ARG A O 1
ATOM 1547 N N . ARG A 1 196 ? 35.475 15.519 11.539 1.00 33.25 196 ARG A N 1
ATOM 1548 C CA . ARG A 1 196 ? 35.967 16.823 11.059 1.00 33.25 196 ARG A CA 1
ATOM 1549 C C . ARG A 1 196 ? 35.171 17.950 11.718 1.00 33.25 196 ARG A C 1
ATOM 1551 O O . ARG A 1 196 ? 34.087 18.312 11.283 1.00 33.25 196 ARG A O 1
ATOM 1558 N N . ALA A 1 197 ? 35.730 18.443 12.819 1.00 36.38 197 ALA A N 1
ATOM 1559 C CA . ALA A 1 197 ? 35.587 19.835 13.205 1.00 36.38 197 ALA A CA 1
ATOM 1560 C C . ALA A 1 197 ? 36.529 20.670 12.318 1.00 36.38 197 ALA A C 1
ATOM 1562 O O . ALA A 1 197 ? 37.614 20.178 11.984 1.00 36.38 197 ALA A O 1
ATOM 1563 N N . TRP A 1 198 ? 36.095 21.904 12.044 1.00 42.22 198 TRP A N 1
ATOM 1564 C CA . TRP A 1 198 ? 36.680 22.952 11.191 1.00 42.22 198 TRP A CA 1
ATOM 1565 C C . TRP A 1 198 ? 36.353 22.844 9.701 1.00 42.22 198 TRP A C 1
ATOM 1567 O O . TRP A 1 198 ? 36.892 21.947 9.015 1.00 42.22 198 TRP A O 1
#